Protein 7WX7 (pdb70)

Secondary structure (DSSP, 8-state):
-GGGEEEEEESS--HHHHHHHHHHHHHHHHHHSS-----HHHHSS-----EEEEEETTEEEEEEEEE--SSS-EEEEEEE-GGGTTSSHHHHHHHHHHHHHHHTT--EEEEEEETTTSHHHHHHHT-EEEEEEEEEEE---SPPP----SEEEEE--GGGHHHHHHHHHHS---HHHHHHHHHTSTTEEEEEEEETTEEEEEEEEEE-SS-EEEEEEEE-GGGTTSSHHHHHHHHHHHHHHHTT-S-EEEEEEES-GGGGHHHHHTT-EEEEEEEEEEEES--

Radius of gyration: 20.98 Å; Cα contacts (8 Å, |Δi|>4): 531; chains: 1; bounding box: 43×52×53 Å

Nearest PDB structures (foldseek):
  7wx7-assembly1_A  TM=1.004E+00  e=1.387E-66  Legionella pneumophila
  7wx5-assembly1_A  TM=9.725E-01  e=1.397E-59  Legionella pneumophila
  7wx6-assembly1_A  TM=9.805E-01  e=1.067E-54  Legionella pneumophila
  6wqc-assembly1_A  TM=9.171E-01  e=9.889E-43  Legionella hackeliae
  6wqb-assembly1_A  TM=9.180E-01  e=1.266E-42  Legionella hackeliae

B-factor: mean 40.23, std 15.15, range [16.66, 103.53]

InterPro domains:
  IPR000182 GNAT domain [PF00583] (17-106)
  IPR000182 GNAT domain [PF00583] (168-268)
  IPR000182 GNAT domain [PS51186] (3-148)
  IPR000182 GNAT domain [PS51186] (147-286)
  IPR016181 Acyl-CoA N-acyltransferase [SSF55729] (12-135)
  IPR016181 Acyl-CoA N-acyltransferase [SSF55729] (114-271)
  IPR050832 Bacterial Acetyltransferase [PTHR43877] (184-277)

Sequence (283 aa):
VPRGSMITQVNQLDELQLKDLKTLRAECKKNDGSIPNLYIHILKQHRSPTSFLYYQNGALIGFLSIYFFYDDAVEVAVLVSPQYRRQGIAKQLIKEALPLIKSQNYFNLIFSCPSRLNDNWLTSKGFTYLHSEYFMERDDLNPILDYIRPLSFRMATLEDIPILCGLDEVCFPDSVHRFQQILNEREYEIVIAMLNNHPIGKSHIRWQTKRATLSDIAILPKEQGKGFGSALIAHCINMILSEGKSRVDLDVETHNKKALNLYIQLGFHIQNACDYWSINVNQ

Organism: Legionella pneumophila (NCBI:txid446)

Foldseek 3Di:
DPVQKDKDWAQAAPPVSLVLVVVQLVQCCVVQVFFWDDPNVNRHDGHPTFKMFIGGNNRTFKIKGWAPPDPQEIEMGIGGRPVDPPPCPRVVRVVVRLVVCVVVPHWKYKYWAFPPPCVVVCVVVPWAWDWKKFKKKFQDLDADPDLDDQKDKDKDALVCLVVVVVQCCQVPNVSNVVVVVQRPDVQKIKMFIGNPNRTFWIWMWGDDDQEIEIEPTTGHPVPPPPSRSLSRVSVVRVVGSVVPHRMYMYMYMGRDPVVCVSVVVRRMDTSHMIIMIMDTRVD

CATH classification: 3.40.630.30

Structure (mmCIF, N/CA/C/O backbone):
data_7WX7
#
_entry.id   7WX7
#
_cell.length_a   71.762
_cell.length_b   82.426
_cell.length_c   104.839
_cell.angle_alpha   90.000
_cell.angle_beta   90.000
_cell.angle_gamma   90.000
#
_symmetry.space_group_name_H-M   'C 2 2 21'
#
loop_
_entity.id
_entity.type
_entity.pdbx_description
1 polymer N-acetyltransferase
2 non-polymer 'COENZYME A'
3 non-polymer 'ACETYL COENZYME *A'
4 water water
#
loop_
_atom_site.group_PDB
_atom_site.id
_atom_site.type_symbol
_atom_site.label_atom_id
_atom_site.label_alt_id
_atom_site.label_comp_id
_atom_site.label_asym_id
_atom_site.label_entity_id
_atom_site.label_seq_id
_atom_site.pdbx_PDB_ins_code
_atom_site.Cartn_x
_atom_site.Cartn_y
_atom_site.Cartn_z
_atom_site.occupa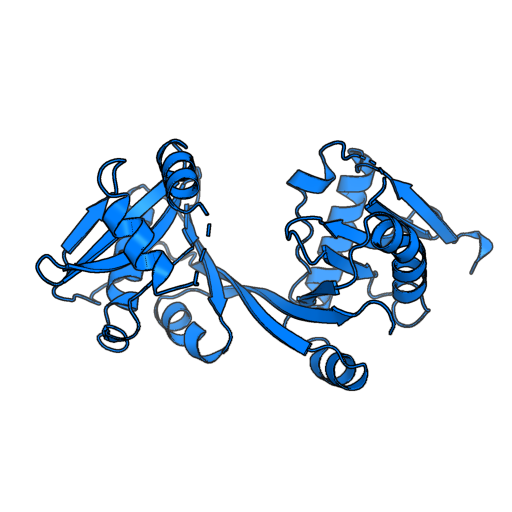ncy
_atom_site.B_iso_or_equiv
_atom_site.auth_seq_id
_atom_site.auth_comp_id
_atom_site.auth_asym_id
_atom_site.auth_atom_id
_atom_site.pdbx_PDB_model_num
ATOM 1 N N . VAL A 1 15 ? 104.173 160.657 33.205 1.00 42.61 -4 VAL A N 1
ATOM 2 C CA . VAL A 1 15 ? 104.117 160.136 34.576 1.00 43.52 -4 VAL A CA 1
ATOM 3 C C . VAL A 1 15 ? 102.684 160.142 35.096 1.00 39.13 -4 VAL A C 1
ATOM 4 O O . VAL A 1 15 ? 102.152 161.197 35.450 1.00 35.82 -4 VAL A O 1
ATOM 6 N N . PRO A 1 16 ? 102.073 158.954 35.178 1.00 36.84 -3 PRO A N 1
ATOM 7 C CA . PRO A 1 16 ? 100.611 158.893 35.365 1.00 32.20 -3 PRO A CA 1
ATOM 8 C C . PRO A 1 16 ? 100.106 159.412 36.702 1.00 28.51 -3 PRO A C 1
ATOM 9 O O . PRO A 1 16 ? 98.939 159.812 36.763 1.00 28.63 -3 PRO A O 1
ATOM 13 N N . ARG A 1 17 ? 100.901 159.362 37.783 1.00 27.36 -2 ARG A N 1
ATOM 14 C CA . ARG A 1 17 ? 100.429 159.896 39.064 1.00 28.09 -2 ARG A CA 1
ATOM 15 C C . ARG A 1 17 ? 99.804 161.277 38.893 1.00 27.94 -2 ARG A C 1
ATOM 16 O O . ARG A 1 17 ? 98.700 161.537 39.386 1.00 29.37 -2 ARG A O 1
ATOM 24 N N . GLY A 1 18 ? 100.502 162.174 38.206 1.00 30.90 -1 GLY A N 1
ATOM 25 C CA . GLY A 1 18 ? 100.020 163.539 38.028 1.00 34.36 -1 GLY A CA 1
ATOM 26 C C . GLY A 1 18 ? 98.981 163.789 36.946 1.00 36.25 -1 GLY A C 1
ATOM 27 O O . GLY A 1 18 ? 98.594 164.947 36.753 1.00 35.34 -1 GLY A O 1
ATOM 28 N N . SER A 1 19 ? 98.514 162.771 36.218 1.00 28.92 0 SER A N 1
ATOM 29 C CA . SER A 1 19 ? 97.521 162.992 35.166 1.00 30.64 0 SER A CA 1
ATOM 30 C C . SER A 1 19 ? 96.116 162.965 35.752 1.00 32.46 0 SER A C 1
ATOM 31 O O . SER A 1 19 ? 95.824 162.155 36.633 1.00 38.85 0 SER A O 1
ATOM 34 N N . MET A 1 20 ? 95.237 163.845 35.256 1.00 26.56 1 MET A N 1
ATOM 35 C CA . MET A 1 20 ? 93.839 163.785 35.669 1.00 27.78 1 MET A CA 1
ATOM 36 C C . MET A 1 20 ? 92.972 164.393 34.581 1.00 32.49 1 MET A C 1
ATOM 37 O O . MET A 1 20 ? 93.370 165.354 33.925 1.00 32.70 1 MET A O 1
ATOM 42 N N . ILE A 1 21 ? 91.798 163.808 34.379 1.00 26.21 2 ILE A N 1
ATOM 43 C CA . ILE A 1 21 ? 90.845 164.303 33.396 1.00 30.38 2 ILE A CA 1
ATOM 44 C C . ILE A 1 21 ? 89.635 164.818 34.166 1.00 35.14 2 ILE A C 1
ATOM 45 O O . ILE A 1 21 ? 89.062 164.093 34.989 1.00 37.74 2 ILE A O 1
ATOM 50 N N . THR A 1 22 ? 89.273 166.077 33.930 1.00 32.56 3 THR A N 1
ATOM 51 C CA . THR A 1 22 ? 88.086 166.688 34.526 1.00 32.89 3 THR A CA 1
ATOM 52 C C . THR A 1 22 ? 87.021 166.851 33.451 1.00 31.04 3 THR A C 1
ATOM 53 O O . THR A 1 22 ? 87.309 167.351 32.364 1.00 35.61 3 THR A O 1
ATOM 57 N N . GLN A 1 23 ? 85.797 166.424 33.759 1.00 35.79 4 GLN A N 1
ATOM 58 C CA . GLN A 1 23 ? 84.670 166.440 32.834 1.00 38.84 4 GLN A CA 1
ATOM 59 C C . GLN A 1 23 ? 83.648 167.440 33.361 1.00 40.72 4 GLN A C 1
ATOM 60 O O . GLN A 1 23 ? 83.234 167.338 34.521 1.00 41.70 4 GLN A O 1
ATOM 66 N N . VAL A 1 24 ? 83.263 168.427 32.539 1.00 38.42 5 VAL A N 1
ATOM 67 C CA . VAL A 1 24 ? 82.490 169.565 33.035 1.00 40.82 5 VAL A CA 1
ATOM 68 C C . VAL A 1 24 ? 81.398 169.995 32.060 1.00 46.65 5 VAL A C 1
ATOM 69 O O . VAL A 1 24 ? 81.449 169.728 30.857 1.00 42.77 5 VAL A O 1
ATOM 73 N N . ASN A 1 25 ? 80.413 170.709 32.619 1.00 44.95 6 ASN A N 1
ATOM 74 C CA . ASN A 1 25 ? 79.284 171.284 31.896 1.00 43.28 6 ASN A CA 1
ATOM 75 C C . ASN A 1 25 ? 79.532 172.716 31.444 1.00 42.70 6 ASN A C 1
ATOM 76 O O . ASN A 1 25 ? 78.783 173.232 30.606 1.00 44.26 6 ASN A O 1
ATOM 81 N N . GLN A 1 26 ? 80.530 173.379 32.016 1.00 44.69 7 GLN A N 1
ATOM 82 C CA . GLN A 1 26 ? 80.990 174.684 31.566 1.00 48.92 7 GLN A CA 1
ATOM 83 C C . GLN A 1 26 ? 82.333 174.923 32.232 1.00 38.61 7 GLN A C 1
ATOM 84 O O . GLN A 1 26 ? 82.705 174.217 33.170 1.00 43.90 7 GLN A O 1
ATOM 90 N N . LEU A 1 27 ? 83.060 175.909 31.730 1.00 38.77 8 LEU A N 1
ATOM 91 C CA . LEU A 1 27 ? 84.397 176.211 32.227 1.00 40.52 8 LEU A CA 1
ATOM 92 C C . LEU A 1 27 ? 84.345 177.438 33.129 1.00 48.38 8 LEU A C 1
ATOM 93 O O . LEU A 1 27 ? 83.875 178.501 32.705 1.00 48.63 8 LEU A O 1
ATOM 98 N N . ASP A 1 28 ? 84.820 177.294 34.367 1.00 48.50 9 ASP A N 1
ATOM 99 C CA . ASP A 1 28 ? 84.865 178.448 35.252 1.00 48.31 9 ASP A CA 1
ATOM 100 C C . ASP A 1 28 ? 85.957 179.406 34.778 1.00 47.79 9 ASP A C 1
ATOM 101 O O . ASP A 1 28 ? 86.653 179.161 33.789 1.00 43.68 9 ASP A O 1
ATOM 106 N N . GLU A 1 29 ? 86.101 180.526 35.490 1.00 45.47 10 GLU A N 1
ATOM 107 C CA . GLU A 1 29 ? 86.972 181.589 34.997 1.00 47.41 10 GLU A CA 1
ATOM 108 C C . GLU A 1 29 ? 88.435 181.160 34.957 1.00 39.10 10 GLU A C 1
ATOM 109 O O . GLU A 1 29 ? 89.174 181.579 34.056 1.00 38.08 10 GLU A O 1
ATOM 115 N N . LEU A 1 30 ? 88.862 180.322 35.902 1.00 37.25 11 LEU A N 1
ATOM 116 C CA . LEU A 1 30 ? 90.242 179.846 35.907 1.00 35.05 11 LEU A CA 1
ATOM 117 C C . LEU A 1 30 ? 90.481 178.857 34.771 1.00 34.07 11 LEU A C 1
ATOM 118 O O . LEU A 1 30 ? 91.503 178.930 34.079 1.00 29.69 11 LEU A O 1
ATOM 123 N N . GLN A 1 31 ? 89.544 177.923 34.576 1.00 33.75 12 GLN A N 1
ATOM 124 C CA . GLN A 1 31 ? 89.638 176.971 33.472 1.00 33.38 12 GLN A CA 1
ATOM 125 C C . GLN A 1 31 ? 89.693 177.688 32.130 1.00 33.88 12 GLN A C 1
ATOM 126 O O . GLN A 1 31 ? 90.412 177.265 31.216 1.00 28.97 12 GLN A O 1
ATOM 132 N N . LEU A 1 32 ? 88.947 178.787 31.993 1.00 34.59 13 LEU A N 1
ATOM 133 C CA . LEU A 1 32 ? 89.006 179.556 30.757 1.00 33.45 13 LEU A CA 1
ATOM 134 C C . LEU A 1 32 ? 90.373 180.183 30.564 1.00 33.57 13 LEU A C 1
ATOM 135 O O . LEU A 1 32 ? 90.918 180.151 29.456 1.00 35.53 13 LEU A O 1
ATOM 140 N N . LYS A 1 33 ? 90.941 180.759 31.630 1.00 36.48 14 LYS A N 1
ATOM 141 C CA . LYS A 1 33 ? 92.301 181.283 31.560 1.00 41.76 14 LYS A CA 1
ATOM 142 C C . LYS A 1 33 ? 93.285 180.188 31.158 1.00 32.64 14 LYS A C 1
ATOM 143 O O . LYS A 1 33 ? 94.175 180.412 30.329 1.00 31.72 14 LYS A O 1
ATOM 149 N N . ASP A 1 34 ? 93.165 179.009 31.787 1.00 31.77 15 ASP A N 1
ATOM 150 C CA . ASP A 1 34 ? 94.000 177.859 31.436 1.00 32.21 15 ASP A CA 1
ATOM 151 C C . ASP A 1 34 ? 93.825 177.473 29.969 1.00 27.94 15 ASP A C 1
ATOM 152 O O . ASP A 1 34 ? 94.801 177.189 29.264 1.00 27.26 15 ASP A O 1
ATOM 157 N N . LEU A 1 35 ? 92.587 177.460 29.489 1.00 26.72 16 LEU A N 1
ATOM 158 C CA . LEU A 1 35 ? 92.358 177.054 28.110 1.00 28.63 16 LEU A CA 1
ATOM 159 C C . LEU A 1 35 ? 92.928 178.076 27.143 1.00 27.57 16 LEU A C 1
ATOM 160 O O . LEU A 1 35 ? 93.510 177.715 26.116 1.00 27.22 16 LEU A O 1
ATOM 165 N N . LYS A 1 36 ? 92.801 179.363 27.469 1.00 30.19 17 LYS A N 1
ATOM 166 C CA . LYS A 1 36 ? 93.385 180.380 26.608 1.00 32.65 17 LYS A CA 1
ATOM 167 C C . LYS A 1 36 ? 94.905 180.294 26.586 1.00 30.16 17 LYS A C 1
ATOM 168 O O . LYS A 1 36 ? 95.517 180.538 25.540 1.00 31.70 17 LYS A O 1
ATOM 174 N N . THR A 1 37 ? 95.537 179.936 27.711 1.00 31.52 18 THR A N 1
ATOM 175 C CA . THR A 1 37 ? 96.982 179.715 27.687 1.00 31.61 18 THR A CA 1
ATOM 176 C C . THR A 1 37 ? 97.341 178.548 26.772 1.00 27.87 18 THR A C 1
ATOM 177 O O . THR A 1 37 ? 98.291 178.635 25.983 1.00 29.08 18 THR A O 1
ATOM 181 N N . LEU A 1 38 ? 96.591 177.443 26.871 1.00 25.67 19 LEU A N 1
ATOM 182 C CA . LEU A 1 38 ? 96.831 176.284 26.018 1.00 25.62 19 LEU A CA 1
ATOM 183 C C . LEU A 1 38 ? 96.590 176.631 24.554 1.00 27.58 19 LEU A C 1
ATOM 184 O O . LEU A 1 38 ? 97.376 176.254 23.673 1.00 24.23 19 LEU A O 1
ATOM 189 N N . ARG A 1 39 ? 95.489 177.331 24.283 1.00 27.22 20 ARG A N 1
ATOM 190 C CA . ARG A 1 39 ? 95.198 177.826 22.940 1.00 33.47 20 ARG A CA 1
ATOM 191 C C . ARG A 1 39 ? 96.382 178.592 22.367 1.00 30.68 20 ARG A C 1
ATOM 192 O O . ARG A 1 39 ? 96.804 178.348 21.231 1.00 29.25 20 ARG A O 1
ATOM 200 N N . ALA A 1 40 ? 96.957 179.500 23.167 1.00 32.40 21 ALA A N 1
ATOM 201 C CA . ALA A 1 40 ? 98.066 180.324 22.699 1.00 31.30 21 ALA A CA 1
ATOM 202 C C . ALA A 1 40 ? 99.289 179.486 22.347 1.00 35.92 21 ALA A C 1
ATOM 203 O O . ALA A 1 40 ? 99.974 179.765 21.355 1.00 34.43 21 ALA A O 1
ATOM 205 N N . GLU A 1 41 ? 99.598 178.460 23.150 1.00 36.52 22 GLU A N 1
ATOM 206 C CA . GLU A 1 41 ? 100.801 177.689 22.858 1.00 38.72 22 GLU A CA 1
ATOM 207 C C . GLU A 1 41 ? 100.604 176.783 21.652 1.00 34.43 22 GLU A C 1
ATOM 208 O O . GLU A 1 41 ? 101.573 176.485 20.952 1.00 35.39 22 GLU A O 1
ATOM 214 N N . CYS A 1 42 ? 99.371 176.336 21.395 1.00 30.43 23 CYS A N 1
ATOM 215 C CA . CYS A 1 42 ? 99.102 175.578 20.175 1.00 29.90 23 CYS A CA 1
ATOM 216 C C . CYS A 1 42 ? 99.180 176.493 18.956 1.00 29.55 23 CYS A C 1
ATOM 217 O O . CYS A 1 42 ? 99.824 176.161 17.955 1.00 35.35 23 CYS A O 1
ATOM 220 N N . LYS A 1 43 ? 98.564 177.675 19.053 1.00 31.68 24 LYS A N 1
ATOM 221 C CA . LYS A 1 43 ? 98.601 178.651 17.965 1.00 35.91 24 LYS A CA 1
ATOM 222 C C . LYS A 1 43 ? 100.034 178.965 17.540 1.00 41.61 24 LYS A C 1
ATOM 223 O O . LYS A 1 43 ? 100.330 179.060 16.344 1.00 40.62 24 LYS A O 1
ATOM 229 N N . LYS A 1 44 ? 100.950 179.101 18.503 1.00 44.62 25 LYS A N 1
ATOM 230 C CA . LYS A 1 44 ? 102.335 179.395 18.146 1.00 42.59 25 LYS A CA 1
ATOM 231 C C . LYS A 1 44 ? 102.988 178.207 17.452 1.00 46.87 25 LYS A C 1
ATOM 232 O O . LYS A 1 44 ? 103.802 178.378 16.539 1.00 55.34 25 LYS A O 1
ATOM 238 N N . ASN A 1 45 ? 102.652 176.993 17.874 1.00 42.23 26 ASN A N 1
ATOM 239 C CA . ASN A 1 45 ? 103.251 175.815 17.259 1.00 37.04 26 ASN A CA 1
ATOM 240 C C . ASN A 1 45 ? 102.617 175.508 15.910 1.00 40.74 26 ASN A C 1
ATOM 241 O O . ASN A 1 45 ? 103.314 175.118 14.968 1.00 46.83 26 ASN A O 1
ATOM 246 N N . ASP A 1 46 ? 101.304 175.702 15.788 1.00 35.67 27 ASP A N 1
ATOM 247 C CA . ASP A 1 46 ? 100.550 175.120 14.690 1.00 39.19 27 ASP A CA 1
ATOM 248 C C . ASP A 1 46 ? 100.144 176.106 13.608 1.00 38.24 27 ASP A C 1
ATOM 249 O O . ASP A 1 46 ? 99.753 175.665 12.523 1.00 42.81 27 ASP A O 1
ATOM 254 N N . GLY A 1 47 ? 100.204 177.407 13.874 1.00 36.00 28 GLY A N 1
ATOM 255 C CA . GLY A 1 47 ? 99.729 178.432 12.948 1.00 39.27 28 GLY A CA 1
ATOM 256 C C . GLY A 1 47 ? 98.267 178.772 13.126 1.00 38.05 28 GLY A C 1
ATOM 257 O O . GLY A 1 47 ? 97.879 179.941 13.081 1.00 43.97 28 GLY A O 1
ATOM 258 N N . SER A 1 48 ? 97.442 177.753 13.346 1.00 28.63 29 SER A N 1
ATOM 259 C CA . SER A 1 48 ? 96.014 177.920 13.507 1.00 27.53 29 SER A CA 1
ATOM 260 C C . SER A 1 48 ? 95.553 177.010 14.635 1.00 27.05 29 SER A C 1
ATOM 261 O O . SER A 1 48 ? 96.285 176.118 15.069 1.00 28.96 29 SER A O 1
ATOM 264 N N . ILE A 1 49 ? 94.314 177.216 15.075 1.00 29.44 30 ILE A N 1
ATOM 265 C CA . ILE A 1 49 ? 93.743 176.427 16.166 1.00 29.08 30 ILE A CA 1
ATOM 266 C C . ILE A 1 49 ? 92.332 175.989 15.791 1.00 33.05 30 ILE A C 1
ATOM 267 O O . ILE A 1 49 ? 91.645 176.648 14.994 1.00 28.98 30 ILE A O 1
ATOM 272 N N . PRO A 1 50 ? 91.849 174.899 16.388 1.00 26.61 31 PRO A N 1
ATOM 273 C CA . PRO A 1 50 ? 90.437 174.539 16.220 1.00 23.56 31 PRO A CA 1
ATOM 274 C C . PRO A 1 50 ? 89.517 175.629 16.760 1.00 27.75 31 PRO A C 1
ATOM 275 O O . PRO A 1 50 ? 89.916 176.499 17.542 1.00 29.73 31 PRO A O 1
ATOM 279 N N . ASN A 1 51 ? 88.256 175.566 16.340 1.00 29.68 32 ASN A N 1
ATOM 280 C CA . ASN A 1 51 ? 87.239 176.480 16.850 1.00 32.50 32 ASN A CA 1
ATOM 281 C C . ASN A 1 51 ? 86.807 176.036 18.239 1.00 27.35 32 ASN A C 1
ATOM 282 O O . ASN A 1 51 ? 86.256 174.944 18.390 1.00 28.74 32 ASN A O 1
ATOM 287 N N . LEU A 1 52 ? 87.014 176.887 19.245 1.00 29.84 33 LEU A N 1
ATOM 288 C CA . LEU A 1 52 ? 86.653 176.528 20.612 1.00 28.84 33 LEU A CA 1
ATOM 289 C C . LEU A 1 52 ? 85.331 177.118 21.079 1.00 32.79 33 LEU A C 1
ATOM 290 O O . LEU A 1 52 ? 84.782 176.633 22.074 1.00 30.28 33 LEU A O 1
ATOM 295 N N . TYR A 1 53 ? 84.819 178.139 20.397 1.00 37.56 34 TYR A N 1
ATOM 296 C CA . TYR A 1 53 ? 83.585 178.816 20.792 1.00 38.09 34 TYR A CA 1
ATOM 297 C C . TYR A 1 53 ? 83.617 179.154 22.286 1.00 34.74 34 TYR A C 1
ATOM 298 O O . TYR A 1 53 ? 82.857 178.621 23.095 1.00 37.17 34 TYR A O 1
ATOM 307 N N . ILE A 1 54 ? 84.548 180.039 22.645 1.00 38.56 35 ILE A N 1
ATOM 308 C CA . ILE A 1 54 ? 84.743 180.380 24.054 1.00 43.81 35 ILE A CA 1
ATOM 309 C C . ILE A 1 54 ? 83.436 180.859 24.675 1.00 47.19 35 ILE A C 1
ATOM 310 O O . ILE A 1 54 ? 83.116 180.525 25.820 1.00 51.45 35 ILE A O 1
ATOM 315 N N . HIS A 1 55 ? 82.642 181.616 23.917 1.00 52.70 36 HIS A N 1
ATOM 316 C CA . HIS A 1 55 ? 81.370 182.103 24.438 1.00 56.52 36 HIS A CA 1
ATOM 317 C C . HIS A 1 55 ? 80.381 180.974 24.729 1.00 52.71 36 HIS A C 1
ATOM 318 O O . HIS A 1 55 ? 79.474 181.160 25.548 1.00 57.29 36 HIS A O 1
ATOM 325 N N . ILE A 1 56 ? 80.529 179.814 24.092 1.00 45.66 37 ILE A N 1
ATOM 326 C CA . ILE A 1 56 ? 79.695 178.662 24.435 1.00 41.15 37 ILE A CA 1
ATOM 327 C C . ILE A 1 56 ? 80.237 177.911 25.649 1.00 44.46 37 ILE A C 1
ATOM 328 O O . ILE A 1 56 ? 79.457 177.424 26.473 1.00 47.97 37 ILE A O 1
ATOM 333 N N . LEU A 1 57 ? 81.562 177.804 25.777 1.00 46.35 38 LEU A N 1
ATOM 334 C CA . LEU A 1 57 ? 82.147 177.136 26.936 1.00 45.89 38 LEU A CA 1
ATOM 335 C C . LEU A 1 57 ? 81.842 177.880 28.227 1.00 45.68 38 LEU A C 1
ATOM 336 O O . LEU A 1 57 ? 81.690 177.254 29.283 1.00 45.52 38 LEU A O 1
ATOM 341 N N . LYS A 1 58 ? 81.734 179.208 28.155 1.00 55.91 39 LYS A N 1
ATOM 342 C CA . LYS A 1 58 ? 81.543 180.021 29.353 1.00 61.39 39 LYS A CA 1
ATOM 343 C C . LYS A 1 58 ? 80.149 179.837 29.947 1.00 63.59 39 LYS A C 1
ATOM 344 O O . LYS A 1 58 ? 79.972 179.994 31.159 1.00 67.08 39 LYS A O 1
ATOM 350 N N . GLN A 1 59 ? 79.161 179.477 29.129 1.00 61.96 40 GLN A N 1
ATOM 351 C CA . GLN A 1 59 ? 77.797 179.270 29.606 1.00 63.81 40 GLN A CA 1
ATOM 352 C C . GLN A 1 59 ? 77.614 177.851 30.121 1.00 61.50 40 GLN A C 1
ATOM 353 O O . GLN A 1 59 ? 78.199 176.901 29.594 1.00 64.14 40 GLN A O 1
ATOM 359 N N . HIS A 1 60 ? 76.746 177.709 31.121 1.00 54.35 41 HIS A N 1
ATOM 360 C CA . HIS A 1 60 ? 76.346 176.386 31.586 1.00 51.74 41 HIS A CA 1
ATOM 361 C C . HIS A 1 60 ? 75.554 175.671 30.509 1.00 51.40 41 HIS A C 1
ATOM 362 O O . HIS A 1 60 ? 74.493 176.143 30.087 1.00 52.06 41 HIS A O 1
ATOM 369 N N . ARG A 1 61 ? 76.044 174.507 30.173 1.00 52.40 42 ARG A N 1
ATOM 370 C CA . ARG A 1 61 ? 75.352 173.607 29.291 1.00 54.58 42 ARG A CA 1
ATOM 371 C C . ARG A 1 61 ? 74.899 172.399 30.110 1.00 54.78 42 ARG A C 1
ATOM 372 O O . ARG A 1 61 ? 75.291 172.175 31.213 1.00 57.76 42 ARG A O 1
ATOM 380 N N . SER A 1 62 ? 74.051 171.602 29.519 1.00 60.63 43 SER A N 1
ATOM 381 C CA . SER A 1 62 ? 73.548 170.420 30.148 1.00 65.43 43 SER A CA 1
ATOM 382 C C . SER A 1 62 ? 73.980 169.175 29.363 1.00 71.68 43 SER A C 1
ATOM 383 O O . SER A 1 62 ? 74.810 168.347 29.782 1.00 79.75 43 SER A O 1
ATOM 386 N N . PRO A 1 64 ? 77.629 167.630 30.195 1.00 45.36 45 PRO A N 1
ATOM 387 C CA . PRO A 1 64 ? 79.046 167.599 30.522 1.00 47.65 45 PRO A CA 1
ATOM 388 C C . PRO A 1 64 ? 79.812 167.273 29.276 1.00 51.36 45 PRO A C 1
ATOM 389 O O . PRO A 1 64 ? 80.184 166.151 29.037 1.00 51.54 45 PRO A O 1
ATOM 393 N N . THR A 1 65 ? 80.074 168.303 28.512 1.00 49.58 46 THR A N 1
ATOM 394 C CA . THR A 1 65 ? 80.733 168.101 27.260 1.00 49.71 46 THR A CA 1
ATOM 395 C C . THR A 1 65 ? 82.059 168.800 27.049 1.00 40.80 46 THR A C 1
ATOM 396 O O . THR A 1 65 ? 82.376 169.156 25.960 1.00 43.05 46 THR A O 1
ATOM 400 N N . SER A 1 66 ? 82.821 168.995 28.104 1.00 38.69 47 SER A N 1
ATOM 401 C CA . SER A 1 66 ? 84.141 169.590 27.998 1.00 34.59 47 SER A CA 1
ATOM 402 C C . SER A 1 66 ? 85.011 168.718 28.854 1.00 32.28 47 SER A C 1
ATOM 403 O O . SER A 1 66 ? 84.687 168.446 29.966 1.00 34.54 47 SER A O 1
ATOM 406 N N . PHE A 1 67 ? 86.131 168.306 28.313 1.00 27.94 48 PHE A N 1
ATOM 407 C CA . PHE A 1 67 ? 87.004 167.324 28.941 1.00 26.99 48 PHE A CA 1
ATOM 408 C C . PHE A 1 67 ? 88.399 167.923 29.019 1.00 27.21 48 PHE A C 1
ATOM 409 O O . PHE A 1 67 ? 88.996 168.242 27.985 1.00 27.52 48 PHE A O 1
ATOM 417 N N . LEU A 1 68 ? 88.899 168.094 30.239 1.00 24.79 49 LEU A N 1
ATOM 418 C CA . LEU A 1 68 ? 90.131 168.827 30.491 1.00 22.81 49 LEU A CA 1
ATOM 419 C C . LEU A 1 68 ? 91.180 167.854 31.019 1.00 26.50 49 LEU A C 1
ATOM 420 O O . LEU A 1 68 ? 90.930 167.142 31.991 1.00 29.49 49 LEU A O 1
ATOM 425 N N . TYR A 1 69 ? 92.352 167.840 30.395 1.00 21.56 50 TYR A N 1
ATOM 426 C CA . TYR A 1 69 ? 93.438 166.944 30.780 1.00 24.36 50 TYR A CA 1
ATOM 427 C C . TYR A 1 69 ? 94.513 167.771 31.461 1.00 22.50 50 TYR A C 1
ATOM 428 O O . TYR A 1 69 ? 95.116 168.643 30.830 1.00 24.33 50 TYR A O 1
ATOM 437 N N . TYR A 1 70 ? 94.770 167.472 32.734 1.00 25.75 51 TYR A N 1
ATOM 438 C CA . TYR A 1 70 ? 95.756 168.179 33.534 1.00 29.45 51 TYR A CA 1
ATOM 439 C C . TYR A 1 70 ? 96.910 167.240 33.847 1.00 31.14 51 TYR A C 1
ATOM 440 O O . TYR A 1 70 ? 96.702 166.043 34.080 1.00 27.98 51 TYR A O 1
ATOM 449 N N . GLN A 1 71 ? 98.123 167.782 33.820 1.00 27.08 52 GLN A N 1
ATOM 450 C CA . GLN A 1 71 ? 99.302 167.097 34.338 1.00 30.75 52 GLN A CA 1
ATOM 451 C C . GLN A 1 71 ? 99.796 167.931 35.508 1.00 37.29 52 GLN A C 1
ATOM 452 O O . GLN A 1 71 ? 100.304 169.040 35.307 1.00 31.56 52 GLN A O 1
ATOM 458 N N . ASN A 1 72 ? 99.619 167.404 36.722 1.00 38.58 53 ASN A N 1
ATOM 459 C CA . ASN A 1 72 ? 99.965 168.106 37.955 1.00 43.46 53 ASN A CA 1
ATOM 460 C C . ASN A 1 72 ? 99.217 169.433 38.080 1.00 44.42 53 ASN A C 1
ATOM 461 O O . ASN A 1 72 ? 99.736 170.403 38.620 1.00 48.08 53 ASN A O 1
ATOM 466 N N . GLY A 1 73 ? 97.976 169.472 37.605 1.00 42.51 54 GLY A N 1
ATOM 467 C CA . GLY A 1 73 ? 97.194 170.693 37.685 1.00 40.95 54 GLY A CA 1
ATOM 468 C C . GLY A 1 73 ? 97.490 171.722 36.617 1.00 37.86 54 GLY A C 1
ATOM 469 O O . GLY A 1 73 ? 96.925 172.820 36.665 1.00 42.35 54 GLY A O 1
ATOM 470 N N . ALA A 1 74 ? 98.362 171.408 35.664 1.00 31.69 55 ALA A N 1
ATOM 471 C CA . ALA A 1 74 ? 98.568 172.231 34.479 1.00 29.62 55 ALA A CA 1
ATOM 472 C C . ALA A 1 74 ? 97.727 171.687 33.327 1.00 29.43 55 ALA A C 1
ATOM 473 O O . ALA A 1 74 ? 97.766 170.490 33.032 1.00 28.39 55 ALA A O 1
ATOM 475 N N . LEU A 1 75 ? 96.957 172.552 32.675 1.00 27.53 56 LEU A N 1
ATOM 476 C CA . LEU A 1 75 ? 96.111 172.067 31.589 1.00 24.63 56 LEU A CA 1
ATOM 477 C C . LEU A 1 75 ? 96.968 171.751 30.366 1.00 24.33 56 LEU A C 1
ATOM 478 O O . LEU A 1 75 ? 97.594 172.645 29.790 1.00 30.11 56 LEU A O 1
ATOM 483 N N . ILE A 1 76 ? 96.980 170.494 29.932 1.00 22.85 57 ILE A N 1
ATOM 484 C CA . ILE A 1 76 ? 97.751 170.128 28.752 1.00 22.63 57 ILE A CA 1
ATOM 485 C C . ILE A 1 76 ? 96.899 169.549 27.642 1.00 21.08 57 ILE A C 1
ATOM 486 O O . ILE A 1 76 ? 97.424 169.307 26.548 1.00 23.65 57 ILE A O 1
ATOM 491 N N . GLY A 1 77 ? 95.616 169.318 27.868 1.00 21.20 58 GLY A N 1
ATOM 492 C CA . GLY A 1 77 ? 94.776 168.792 26.812 1.00 21.44 58 GLY A CA 1
ATOM 493 C C . GLY A 1 77 ? 93.353 169.235 27.018 1.00 20.66 58 GLY A C 1
ATOM 494 O O . GLY A 1 77 ? 92.906 169.441 28.149 1.00 22.64 58 GLY A O 1
ATOM 495 N N . PHE A 1 78 ? 92.633 169.373 25.911 1.00 18.97 59 PHE A N 1
ATOM 496 C CA . PHE A 1 78 ? 91.262 169.851 26.004 1.00 20.65 59 PHE A CA 1
ATOM 497 C C . PHE A 1 78 ? 90.472 169.246 24.861 1.00 20.75 59 PHE A C 1
ATOM 498 O O . PHE A 1 78 ? 90.962 169.183 23.731 1.00 21.82 59 PHE A O 1
ATOM 506 N N . LEU A 1 79 ? 89.249 168.799 25.158 1.00 22.78 60 LEU A N 1
ATOM 507 C CA . LEU A 1 79 ? 88.329 168.375 24.114 1.00 24.37 60 LEU A CA 1
ATOM 508 C C . LEU A 1 79 ? 86.929 168.838 24.496 1.00 30.74 60 LEU A C 1
ATOM 509 O O . LEU A 1 79 ? 86.535 168.716 25.655 1.00 27.67 60 LEU A O 1
ATOM 514 N N . SER A 1 80 ? 86.174 169.349 23.524 1.00 30.80 61 SER A N 1
ATOM 515 C CA . SER A 1 80 ? 84.787 169.709 23.786 1.00 27.62 61 SER A CA 1
ATOM 516 C C . SER A 1 80 ? 83.922 169.318 22.601 1.00 33.75 61 SER A C 1
ATOM 517 O O . SER A 1 80 ? 84.393 169.271 21.463 1.00 27.70 61 SER A O 1
ATOM 520 N N . ILE A 1 81 ? 82.640 169.072 22.889 1.00 33.50 62 ILE A N 1
ATOM 521 C CA . ILE A 1 81 ? 81.652 168.602 21.919 1.00 35.60 62 ILE A CA 1
ATOM 522 C C . ILE A 1 81 ? 80.578 169.679 21.774 1.00 36.85 62 ILE A C 1
ATOM 523 O O . ILE A 1 81 ? 80.133 170.252 22.777 1.00 34.88 62 ILE A O 1
ATOM 528 N N . TYR A 1 82 ? 80.178 169.979 20.533 1.00 31.50 63 TYR A N 1
ATOM 529 C CA . TYR A 1 82 ? 79.239 171.071 20.268 1.00 38.32 63 TYR A CA 1
ATOM 530 C C . TYR A 1 82 ? 78.074 170.576 19.418 1.00 41.92 63 TYR A C 1
ATOM 531 O O . TYR A 1 82 ? 78.270 170.171 18.265 1.00 38.50 63 TYR A O 1
ATOM 540 N N . PHE A 1 83 ? 76.858 170.664 19.966 1.00 43.67 64 PHE A N 1
ATOM 541 C CA . PHE A 1 83 ? 75.661 170.126 19.310 1.00 48.70 64 PHE A CA 1
ATOM 542 C C . PHE A 1 83 ? 74.975 171.215 18.482 1.00 51.34 64 PHE A C 1
ATOM 543 O O . PHE A 1 83 ? 73.916 171.738 18.828 1.00 58.62 64 PHE A O 1
ATOM 551 N N . PHE A 1 84 ? 75.606 171.550 17.361 1.00 51.38 65 PHE A N 1
ATOM 552 C CA . PHE A 1 84 ? 75.056 172.521 16.422 1.00 57.96 65 PHE A CA 1
ATOM 553 C C . PHE A 1 84 ? 74.071 171.863 15.466 1.00 68.01 65 PHE A C 1
ATOM 554 O O . PHE A 1 84 ? 72.928 172.309 15.324 1.00 69.08 65 PHE A O 1
ATOM 562 N N . TYR A 1 85 ? 74.522 170.800 14.812 1.00 73.16 66 TYR A N 1
ATOM 563 C CA . TYR A 1 85 ? 73.761 170.127 13.775 1.00 77.63 66 TYR A CA 1
ATOM 564 C C . TYR A 1 85 ? 72.718 169.209 14.400 1.00 76.31 66 TYR A C 1
ATOM 565 O O . TYR A 1 85 ? 72.840 168.793 15.554 1.00 77.89 66 TYR A O 1
ATOM 574 N N . ASP A 1 86 ? 71.679 168.889 13.630 1.00 74.74 67 ASP A N 1
ATOM 575 C CA . ASP A 1 86 ? 70.743 167.881 14.113 1.00 71.75 67 ASP A CA 1
ATOM 576 C C . ASP A 1 86 ? 71.224 166.461 13.843 1.00 67.80 67 ASP A C 1
ATOM 577 O O . ASP A 1 86 ? 70.755 165.529 14.506 1.00 66.01 67 ASP A O 1
ATOM 582 N N . ASP A 1 87 ? 72.152 166.261 12.908 1.00 65.63 68 ASP A N 1
ATOM 583 C CA . ASP A 1 87 ? 72.670 164.917 12.675 1.00 71.19 68 ASP A CA 1
ATOM 584 C C . ASP A 1 87 ? 74.188 164.903 12.618 1.00 69.43 68 ASP A C 1
ATOM 585 O O . ASP A 1 87 ? 74.790 164.152 11.846 1.00 72.64 68 ASP A O 1
ATOM 590 N N . ALA A 1 88 ? 74.833 165.723 13.438 1.00 65.12 69 ALA A N 1
ATOM 591 C CA . ALA A 1 88 ? 76.261 165.572 13.678 1.00 62.42 69 ALA A CA 1
ATOM 592 C C . ALA A 1 88 ? 76.639 166.392 14.902 1.00 56.43 69 ALA A C 1
ATOM 593 O O . ALA A 1 88 ? 75.840 167.160 15.445 1.00 51.26 69 ALA A O 1
ATOM 595 N N . VAL A 1 89 ? 77.876 166.215 15.331 1.00 49.18 70 VAL A N 1
ATOM 596 C CA . VAL A 1 89 ? 78.403 166.948 16.464 1.00 41.41 70 VAL A CA 1
ATOM 597 C C . VAL A 1 89 ? 79.801 167.430 16.101 1.00 34.29 70 VAL A C 1
ATOM 598 O O . VAL A 1 89 ? 80.544 166.734 15.400 1.00 37.82 70 VAL A O 1
ATOM 602 N N . GLU A 1 90 ? 80.128 168.650 16.508 1.00 32.40 71 GLU A N 1
ATOM 603 C CA . GLU A 1 90 ? 81.426 169.240 16.216 1.00 30.76 71 GLU A CA 1
ATOM 604 C C . GLU A 1 90 ? 82.334 168.988 17.409 1.00 34.81 71 GLU A C 1
ATOM 605 O O . GLU A 1 90 ? 81.880 169.053 18.557 1.00 31.24 71 GLU A O 1
ATOM 611 N N . VAL A 1 91 ? 83.608 168.668 17.133 1.00 29.86 72 VAL A N 1
ATOM 612 C CA . VAL A 1 91 ? 84.575 168.295 18.164 1.00 29.41 72 VAL A CA 1
ATOM 613 C C . VAL A 1 91 ? 85.837 169.140 18.013 1.00 28.35 72 VAL A C 1
ATOM 614 O O . VAL A 1 91 ? 86.435 169.194 16.933 1.00 25.94 72 VAL A O 1
ATOM 618 N N . ALA A 1 92 ? 86.261 169.763 19.104 1.00 25.26 73 ALA A N 1
ATOM 619 C CA . ALA A 1 92 ? 87.507 170.514 19.150 1.00 26.39 73 ALA A CA 1
ATOM 620 C C . ALA A 1 92 ? 88.451 169.746 20.063 1.00 23.91 73 ALA A C 1
ATOM 621 O O . ALA A 1 92 ? 88.062 169.389 21.173 1.00 24.68 73 ALA A O 1
ATOM 623 N N . VAL A 1 93 ? 89.664 169.447 19.592 1.00 21.81 74 VAL A N 1
ATOM 624 C CA . VAL A 1 93 ? 90.661 168.786 20.439 1.00 20.93 74 VAL A CA 1
ATOM 625 C C . VAL A 1 93 ? 91.992 169.503 20.279 1.00 21.06 74 VAL A C 1
ATOM 626 O O . VAL A 1 93 ? 92.428 169.750 19.145 1.00 24.68 74 VAL A O 1
ATOM 630 N N . LEU A 1 94 ? 92.639 169.818 21.404 1.00 21.85 75 LEU A N 1
ATOM 631 C CA . LEU A 1 94 ? 93.940 170.490 21.428 1.00 23.79 75 LEU A CA 1
ATOM 632 C C . LEU A 1 94 ? 94.820 169.848 22.483 1.00 24.00 75 LEU A C 1
ATOM 633 O O . LEU A 1 94 ? 94.371 169.648 23.609 1.00 20.80 75 LEU A O 1
ATOM 638 N N . VAL A 1 95 ? 96.088 169.604 22.153 1.00 23.20 76 VAL A N 1
ATOM 639 C CA . VAL A 1 95 ? 97.027 169.016 23.100 1.00 26.54 76 VAL A CA 1
ATOM 640 C C . VAL A 1 95 ? 98.309 169.842 23.074 1.00 25.59 76 VAL A C 1
ATOM 641 O O . VAL A 1 95 ? 98.842 170.137 21.996 1.00 25.63 76 VAL A O 1
ATOM 645 N N . SER A 1 96 ? 98.784 170.231 24.256 1.00 27.05 77 SER A N 1
ATOM 646 C CA . SER A 1 96 ? 100.020 170.993 24.379 1.00 30.37 77 SER A CA 1
ATOM 647 C C . SER A 1 96 ? 101.134 170.341 23.557 1.00 29.99 77 SER A C 1
ATOM 648 O O . SER A 1 96 ? 101.350 169.126 23.668 1.00 34.18 77 SER A O 1
ATOM 651 N N . PRO A 1 97 ? 101.827 171.095 22.709 1.00 37.35 78 PRO A N 1
ATOM 652 C CA . PRO A 1 97 ? 102.839 170.476 21.839 1.00 40.75 78 PRO A CA 1
ATOM 653 C C . PRO A 1 97 ? 103.841 169.600 22.581 1.00 44.99 78 PRO A C 1
ATOM 654 O O . PRO A 1 97 ? 104.299 168.604 22.007 1.00 46.04 78 PRO A O 1
ATOM 658 N N . GLN A 1 98 ? 104.146 169.891 23.854 1.00 50.33 79 GLN A N 1
ATOM 659 C CA . GLN A 1 98 ? 105.093 169.058 24.598 1.00 54.91 79 GLN A CA 1
ATOM 660 C C . GLN A 1 98 ? 104.607 167.626 24.770 1.00 51.54 79 GLN A C 1
ATOM 661 O O . GLN A 1 98 ? 105.424 166.717 24.957 1.00 47.23 79 GLN A O 1
ATOM 667 N N . TYR A 1 99 ? 103.294 167.408 24.798 1.00 42.06 80 TYR A N 1
ATOM 668 C CA . TYR A 1 99 ? 102.757 166.120 25.212 1.00 34.37 80 TYR A CA 1
ATOM 669 C C . TYR A 1 99 ? 102.039 165.387 24.088 1.00 33.23 80 TYR A C 1
ATOM 670 O O . TYR A 1 99 ? 101.203 164.517 24.360 1.00 43.10 80 TYR A O 1
ATOM 679 N N . ARG A 1 100 ? 102.344 165.708 22.836 1.00 33.66 81 ARG A N 1
ATOM 680 C CA . ARG A 1 100 ? 101.647 165.036 21.753 1.00 38.80 81 ARG A CA 1
ATOM 681 C C . ARG A 1 100 ? 102.229 163.644 21.509 1.00 41.04 81 ARG A C 1
ATOM 682 O O . ARG A 1 100 ? 103.340 163.324 21.934 1.00 39.62 81 ARG A O 1
ATOM 690 N N . ARG A 1 101 ? 101.432 162.804 20.839 1.00 40.46 82 ARG A N 1
ATOM 691 C CA . ARG A 1 101 ? 101.751 161.409 20.528 1.00 43.79 82 ARG A CA 1
ATOM 692 C C . ARG A 1 101 ? 101.865 160.522 21.763 1.00 43.62 82 ARG A C 1
ATOM 693 O O . ARG A 1 101 ? 102.518 159.475 21.707 1.00 43.04 82 ARG A O 1
ATOM 701 N N . GLN A 1 102 ? 101.254 160.888 22.890 1.00 34.64 83 GLN A N 1
ATOM 702 C CA . GLN A 1 102 ? 101.264 160.014 24.054 1.00 40.18 83 GLN A CA 1
ATOM 703 C C . GLN A 1 102 ? 99.882 159.478 24.390 1.00 39.04 83 GLN A C 1
ATOM 704 O O . GLN A 1 102 ? 99.686 158.924 25.475 1.00 41.24 83 GLN A O 1
ATOM 710 N N . GLY A 1 103 ? 98.926 159.620 23.483 1.00 32.95 84 GLY A N 1
ATOM 711 C CA . GLY A 1 103 ? 97.613 159.064 23.715 1.00 39.64 84 GLY A CA 1
ATOM 712 C C . GLY A 1 103 ? 96.639 160.003 24.378 1.00 34.15 84 GLY A C 1
ATOM 713 O O . GLY A 1 103 ? 95.530 159.573 24.725 1.00 32.12 84 GLY A O 1
ATOM 714 N N . ILE A 1 104 ? 97.000 161.277 24.543 1.00 34.05 85 ILE A N 1
ATOM 715 C CA . ILE A 1 104 ? 96.126 162.198 25.262 1.00 30.66 85 ILE A CA 1
ATOM 716 C C . ILE A 1 104 ? 94.855 162.455 24.468 1.00 28.03 85 ILE A C 1
ATOM 717 O O . ILE A 1 104 ? 93.746 162.370 25.007 1.00 34.28 85 ILE A O 1
ATOM 722 N N . ALA A 1 105 ? 94.988 162.767 23.175 1.00 26.97 86 ALA A N 1
ATOM 723 C CA . ALA A 1 105 ? 93.792 163.011 22.368 1.00 32.31 86 ALA A CA 1
ATOM 724 C C . ALA A 1 105 ? 92.891 161.781 22.338 1.00 32.16 86 ALA A C 1
ATOM 725 O O . ALA A 1 105 ? 91.658 161.893 22.402 1.00 35.31 86 ALA A O 1
ATOM 727 N N . LYS A 1 106 ? 93.490 160.598 22.240 1.00 38.00 87 LYS A N 1
ATOM 728 C CA . LYS A 1 106 ? 92.696 159.375 22.214 1.00 41.90 87 LYS A CA 1
ATOM 729 C C . LYS A 1 106 ? 91.988 159.144 23.546 1.00 38.93 87 LYS A C 1
ATOM 730 O O . LYS A 1 106 ? 90.833 158.695 23.573 1.00 38.08 87 LYS A O 1
ATOM 736 N N . GLN A 1 107 ? 92.656 159.450 24.663 1.00 35.82 88 GLN A N 1
ATOM 737 C CA . GLN A 1 107 ? 91.991 159.343 25.958 1.00 33.00 88 GLN A CA 1
ATOM 738 C C . GLN A 1 107 ? 90.788 160.274 26.024 1.00 36.86 88 GLN A C 1
ATOM 739 O O . GLN A 1 107 ? 89.726 159.893 26.530 1.00 36.39 88 GLN A O 1
ATOM 745 N N . LEU A 1 108 ? 90.927 161.492 25.488 1.00 28.63 89 LEU A N 1
ATOM 746 C CA . LEU A 1 108 ? 89.848 162.470 25.600 1.00 30.76 89 LEU A CA 1
ATOM 747 C C . LEU A 1 108 ? 88.661 162.087 24.725 1.00 30.42 89 LEU A C 1
ATOM 748 O O . LEU A 1 108 ? 87.500 162.249 25.130 1.00 31.97 89 LEU A O 1
ATOM 753 N N . ILE A 1 109 ? 88.931 161.582 23.519 1.00 33.02 90 ILE A N 1
ATOM 754 C CA . ILE A 1 109 ? 87.850 161.165 22.629 1.00 34.71 90 ILE A CA 1
ATOM 755 C C . ILE A 1 109 ? 87.057 160.027 23.265 1.00 38.44 90 ILE A C 1
ATOM 756 O O . ILE A 1 109 ? 85.820 160.026 23.258 1.00 42.96 90 ILE A O 1
ATOM 761 N N . LYS A 1 110 ? 87.764 159.059 23.853 1.00 36.00 91 LYS A N 1
ATOM 762 C CA . LYS A 1 110 ? 87.114 157.946 24.547 1.00 42.78 91 LYS A CA 1
ATOM 763 C C . LYS A 1 110 ? 86.216 158.415 25.690 1.00 42.30 91 LYS A C 1
ATOM 764 O O . LYS A 1 110 ? 85.183 157.796 25.973 1.00 44.64 91 LYS A O 1
ATOM 770 N N . GLU A 1 111 ? 86.603 159.482 26.384 1.00 36.23 92 GLU A N 1
ATOM 771 C CA . GLU A 1 111 ? 85.739 159.997 27.443 1.00 40.86 92 GLU A CA 1
ATOM 772 C C . GLU A 1 111 ? 84.473 160.616 26.865 1.00 42.55 92 GLU A C 1
ATOM 773 O O . GLU A 1 111 ? 83.411 160.561 27.498 1.00 42.99 92 GLU A O 1
ATOM 779 N N . ALA A 1 112 ? 84.569 161.196 25.662 1.00 35.79 93 ALA A N 1
ATOM 780 C CA . ALA A 1 112 ? 83.451 161.922 25.072 1.00 39.72 93 ALA A CA 1
ATOM 781 C C . ALA A 1 112 ? 82.460 160.998 24.384 1.00 40.32 93 ALA A C 1
ATOM 782 O O . ALA A 1 112 ? 81.273 161.333 24.293 1.00 43.42 93 ALA A O 1
ATOM 784 N N . LEU A 1 113 ? 82.919 159.842 23.904 1.00 34.51 94 LEU A N 1
ATOM 785 C CA . LEU A 1 113 ? 82.052 158.972 23.110 1.00 44.47 94 LEU A CA 1
ATOM 786 C C . LEU A 1 113 ? 80.750 158.620 23.821 1.00 49.80 94 LEU A C 1
ATOM 787 O O . LEU A 1 113 ? 79.677 158.835 23.228 1.00 47.15 94 LEU A O 1
ATOM 792 N N . PRO A 1 114 ? 80.753 158.112 25.068 1.00 51.35 95 PRO A N 1
ATOM 793 C CA . PRO A 1 114 ? 79.476 157.726 25.699 1.00 57.12 95 PRO A CA 1
ATOM 794 C C . PRO A 1 114 ? 78.424 158.810 25.625 1.00 61.33 95 PRO A C 1
ATOM 795 O O . PRO A 1 114 ? 77.241 158.535 25.385 1.00 65.49 95 PRO A O 1
ATOM 799 N N . LEU A 1 115 ? 78.849 160.056 25.804 1.00 55.94 96 LEU A N 1
ATOM 800 C CA . LEU A 1 115 ? 77.916 161.168 25.796 1.00 53.99 96 LEU A CA 1
ATOM 801 C C . LEU A 1 115 ? 77.339 161.375 24.404 1.00 55.54 96 LEU A C 1
ATOM 802 O O . LEU A 1 115 ? 76.144 161.652 24.254 1.00 57.20 96 LEU A O 1
ATOM 807 N N . ILE A 1 116 ? 78.165 161.198 23.375 1.00 48.37 97 ILE A N 1
ATOM 808 C CA . ILE A 1 116 ? 77.687 161.319 22.003 1.00 44.73 97 ILE A CA 1
ATOM 809 C C . ILE A 1 116 ? 76.740 160.172 21.660 1.00 48.54 97 ILE A C 1
ATOM 810 O O . ILE A 1 116 ? 75.687 160.382 21.047 1.00 51.18 97 ILE A O 1
ATOM 815 N N . LYS A 1 117 ? 77.093 158.945 22.059 1.00 53.81 98 LYS A N 1
ATOM 816 C CA . LYS A 1 117 ? 76.212 157.804 21.820 1.00 61.63 98 LYS A CA 1
ATOM 817 C C . LYS A 1 117 ? 74.874 157.985 22.524 1.00 62.89 98 LYS A C 1
ATOM 818 O O . LYS A 1 117 ? 73.816 157.696 21.954 1.00 67.11 98 LYS A O 1
ATOM 824 N N . SER A 1 118 ? 74.902 158.461 23.771 1.00 59.98 99 SER A N 1
ATOM 825 C CA . SER A 1 118 ? 73.667 158.638 24.530 1.00 63.20 99 SER A CA 1
ATOM 826 C C . SER A 1 118 ? 72.725 159.620 23.844 1.00 68.35 99 SER A C 1
ATOM 827 O O . SER A 1 118 ? 71.505 159.418 23.840 1.00 70.79 99 SER A O 1
ATOM 830 N N . GLN A 1 119 ? 73.270 160.699 23.275 1.00 68.40 100 GLN A N 1
ATOM 831 C CA . GLN A 1 119 ? 72.479 161.640 22.492 1.00 70.50 100 GLN A CA 1
ATOM 832 C C . GLN A 1 119 ? 72.095 161.072 21.141 1.00 68.00 100 GLN A C 1
ATOM 833 O O . GLN A 1 119 ? 71.386 161.731 20.368 1.00 60.14 100 GLN A O 1
ATOM 839 N N . ASN A 1 120 ? 72.582 159.871 20.852 1.00 69.84 101 ASN A N 1
ATOM 840 C CA . ASN A 1 120 ? 72.342 159.119 19.631 1.00 72.25 101 ASN A CA 1
ATOM 841 C C . ASN A 1 120 ? 72.907 159.798 18.392 1.00 64.87 101 ASN A C 1
ATOM 842 O O . ASN A 1 120 ? 72.552 159.413 17.270 1.00 65.07 101 ASN A O 1
ATOM 847 N N . TYR A 1 121 ? 73.792 160.781 18.556 1.00 59.24 102 TYR A N 1
ATOM 848 C CA . TYR A 1 121 ? 74.590 161.257 17.433 1.00 58.96 102 TYR A CA 1
ATOM 849 C C . TYR A 1 121 ? 75.636 160.220 17.061 1.00 57.97 102 TYR A C 1
ATOM 850 O O . TYR A 1 121 ? 76.191 159.530 17.923 1.00 55.67 102 TYR A O 1
ATOM 859 N N . PHE A 1 122 ? 75.905 160.124 15.763 1.00 56.48 103 PHE A N 1
ATOM 860 C CA . PHE A 1 122 ? 76.821 159.136 15.223 1.00 59.89 103 PHE A CA 1
ATOM 861 C C . PHE A 1 122 ? 77.854 159.716 14.270 1.00 54.29 103 PHE A C 1
ATOM 862 O O . PHE A 1 122 ? 78.720 158.973 13.800 1.00 51.30 103 PHE A O 1
ATOM 870 N N . ASN A 1 123 ? 77.776 161.003 13.956 1.00 51.75 104 ASN A N 1
ATOM 871 C CA . ASN A 1 123 ? 78.702 161.660 13.045 1.00 52.82 104 ASN A CA 1
ATOM 872 C C . ASN A 1 123 ? 79.468 162.745 13.795 1.00 47.21 104 ASN A C 1
ATOM 873 O O . ASN A 1 123 ? 78.857 163.616 14.425 1.00 47.65 104 ASN A O 1
ATOM 878 N N . LEU A 1 124 ? 80.800 162.697 13.709 1.00 42.53 105 LEU A N 1
ATOM 879 C CA . LEU A 1 124 ? 81.697 163.624 14.401 1.00 33.08 105 LEU A CA 1
ATOM 880 C C . LEU A 1 124 ? 82.446 164.491 13.396 1.00 33.06 105 LEU A C 1
ATOM 881 O O . LEU A 1 124 ? 83.098 163.969 12.490 1.00 37.06 105 LEU A O 1
ATOM 886 N N . ILE A 1 125 ? 82.389 165.807 13.580 1.00 28.58 106 ILE A N 1
ATOM 887 C CA . ILE A 1 125 ? 83.061 166.752 12.692 1.00 26.52 106 ILE A CA 1
ATOM 888 C C . ILE A 1 125 ? 84.117 167.494 13.498 1.00 32.24 106 ILE A C 1
ATOM 889 O O . ILE A 1 125 ? 83.786 168.195 14.466 1.00 28.62 106 ILE A O 1
ATOM 894 N N . PHE A 1 126 ? 85.380 167.345 13.090 1.00 27.65 107 PHE A N 1
ATOM 895 C CA . PHE A 1 126 ? 86.534 167.927 13.771 1.00 28.86 107 PHE A CA 1
ATOM 896 C C . PHE A 1 126 ? 87.030 169.140 12.998 1.00 27.53 107 PHE A C 1
ATOM 897 O O . PHE A 1 126 ? 87.134 169.084 11.769 1.00 29.69 107 PHE A O 1
ATOM 905 N N . SER A 1 127 ? 87.350 170.226 13.713 1.00 26.35 108 SER A N 1
ATOM 906 C CA . SER A 1 127 ? 87.995 171.382 13.098 1.00 27.47 108 SER A CA 1
ATOM 907 C C . SER A 1 127 ? 89.499 171.260 13.300 1.00 28.11 108 SER A C 1
ATOM 908 O O . SER A 1 127 ? 89.958 171.104 14.430 1.00 27.75 108 SER A O 1
ATOM 911 N N . CYS A 1 128 ? 90.259 171.343 12.210 1.00 26.94 109 CYS A N 1
ATOM 912 C CA . CYS A 1 128 ? 91.665 170.970 12.220 1.00 26.79 109 CYS A CA 1
ATOM 913 C C . CYS A 1 128 ? 92.474 172.117 11.633 1.00 28.01 109 CYS A C 1
ATOM 914 O O . CYS A 1 128 ? 92.134 172.616 10.544 1.00 29.81 109 CYS A O 1
ATOM 917 N N . PRO A 1 129 ? 93.545 172.544 12.295 1.00 25.97 110 PRO A N 1
ATOM 918 C CA . PRO A 1 129 ? 94.406 173.589 11.721 1.00 26.37 110 PRO A CA 1
ATOM 919 C C . PRO A 1 129 ? 94.862 173.229 10.314 1.00 28.08 110 PRO A C 1
ATOM 920 O O . PRO A 1 129 ? 95.331 172.116 10.059 1.00 32.20 110 PRO A O 1
ATOM 924 N N . SER A 1 130 ? 94.684 174.167 9.400 1.00 30.35 111 SER A N 1
ATOM 925 C CA . SER A 1 130 ? 95.007 173.997 8.010 1.00 27.56 111 SER A CA 1
ATOM 926 C C . SER A 1 130 ? 96.368 173.407 7.771 1.00 34.77 111 SER A C 1
ATOM 927 O O . SER A 1 130 ? 97.308 173.867 8.333 1.00 37.32 111 SER A O 1
ATOM 930 N N . ARG A 1 131 ? 96.386 172.397 6.911 1.00 36.23 112 ARG A N 1
ATOM 931 C CA . ARG A 1 131 ? 97.534 171.617 6.460 1.00 45.64 112 ARG A CA 1
ATOM 932 C C . ARG A 1 131 ? 98.207 170.696 7.466 1.00 44.28 112 ARG A C 1
ATOM 933 O O . ARG A 1 131 ? 98.898 169.814 7.071 1.00 49.37 112 ARG A O 1
ATOM 941 N N . LEU A 1 132 ? 97.887 170.822 8.731 1.00 36.38 113 LEU A N 1
ATOM 942 C CA . LEU A 1 132 ? 98.654 170.168 9.789 1.00 35.80 113 LEU A CA 1
ATOM 943 C C . LEU A 1 132 ? 98.528 168.645 9.743 1.00 38.48 113 LEU A C 1
ATOM 944 O O . LEU A 1 132 ? 99.531 167.941 9.891 1.00 44.36 113 LEU A O 1
ATOM 949 N N . ASN A 1 133 ? 97.319 168.111 9.526 1.00 39.14 114 ASN A N 1
ATOM 950 C CA . ASN A 1 133 ? 97.054 166.689 9.735 1.00 38.39 114 ASN A CA 1
ATOM 951 C C . ASN A 1 133 ? 96.561 165.920 8.512 1.00 43.61 114 ASN A C 1
ATOM 952 O O . ASN A 1 133 ? 96.255 164.725 8.654 1.00 42.25 114 ASN A O 1
ATOM 957 N N . ASP A 1 134 ? 96.473 166.553 7.330 1.00 47.73 115 ASP A N 1
ATOM 958 C CA . ASP A 1 134 ? 95.738 165.964 6.204 1.00 51.26 115 ASP A CA 1
ATOM 959 C C . ASP A 1 134 ? 96.182 164.546 5.886 1.00 54.07 115 ASP A C 1
ATOM 960 O O . ASP A 1 134 ? 95.350 163.687 5.575 1.00 58.90 115 ASP A O 1
ATOM 965 N N . ASN A 1 135 ? 97.490 164.287 5.945 1.00 54.52 116 ASN A N 1
ATOM 966 C CA . ASN A 1 135 ? 98.016 162.994 5.515 1.00 61.27 116 ASN A CA 1
ATOM 967 C C . ASN A 1 135 ? 97.425 161.844 6.323 1.00 63.75 116 ASN A C 1
ATOM 968 O O . ASN A 1 135 ? 97.042 160.810 5.759 1.00 69.93 116 ASN A O 1
ATOM 973 N N . TRP A 1 136 ? 97.337 162.000 7.643 1.00 57.11 117 TRP A N 1
ATOM 974 C CA . TRP A 1 136 ? 96.921 160.888 8.483 1.00 51.42 117 TRP A CA 1
ATOM 975 C C . TRP A 1 136 ? 95.447 160.924 8.863 1.00 53.10 117 TRP A C 1
ATOM 976 O O . TRP A 1 136 ? 94.919 159.901 9.316 1.00 55.96 117 TRP A O 1
ATOM 987 N N . LEU A 1 137 ? 94.766 162.059 8.697 1.00 49.22 118 LEU A N 1
ATOM 988 C CA . LEU A 1 137 ? 93.308 162.029 8.731 1.00 45.21 118 LEU A CA 1
ATOM 989 C C . LEU A 1 137 ? 92.779 161.185 7.579 1.00 45.57 118 LEU A C 1
ATOM 990 O O . LEU A 1 137 ? 91.870 160.362 7.755 1.00 43.57 118 LEU A O 1
ATOM 995 N N . THR A 1 138 ? 93.377 161.353 6.399 1.00 48.60 119 THR A N 1
ATOM 996 C CA . THR A 1 138 ? 93.019 160.548 5.236 1.00 49.48 119 THR A CA 1
ATOM 997 C C . THR A 1 138 ? 93.185 159.058 5.526 1.00 51.71 119 THR A C 1
ATOM 998 O O . THR A 1 138 ? 92.262 158.263 5.312 1.00 56.15 119 THR A O 1
ATOM 1002 N N . SER A 1 139 ? 94.359 158.670 6.033 1.00 53.63 120 SER A N 1
ATOM 1003 C CA . SER A 1 139 ? 94.619 157.276 6.391 1.00 56.51 120 SER A CA 1
ATOM 1004 C C . SER A 1 139 ? 93.525 156.695 7.280 1.00 56.42 120 SER A C 1
ATOM 1005 O O . SER A 1 139 ? 93.089 155.555 7.080 1.00 60.31 120 SER A O 1
ATOM 1008 N N . LYS A 1 140 ? 93.083 157.456 8.281 1.00 43.99 121 LYS A N 1
ATOM 1009 C CA . LYS A 1 140 ? 92.142 156.941 9.268 1.00 46.95 121 LYS A CA 1
ATOM 1010 C C . LYS A 1 140 ? 90.703 156.898 8.769 1.00 52.33 121 LYS A C 1
ATOM 1011 O O . LYS A 1 140 ? 89.838 156.384 9.485 1.00 53.47 121 LYS A O 1
ATOM 1017 N N . GLY A 1 141 ? 90.423 157.420 7.580 1.00 51.31 122 GLY A N 1
ATOM 1018 C CA . GLY A 1 141 ? 89.088 157.365 7.027 1.00 50.88 122 GLY A CA 1
ATOM 1019 C C . GLY A 1 141 ? 88.244 158.603 7.216 1.00 47.25 122 GLY A C 1
ATOM 1020 O O . GLY A 1 141 ? 87.053 158.573 6.879 1.00 44.47 122 GLY A O 1
ATOM 1021 N N . PHE A 1 142 ? 88.811 159.679 7.762 1.00 42.36 123 PHE A N 1
ATOM 1022 C CA . PHE A 1 142 ? 88.108 160.951 7.810 1.00 37.85 123 PHE A CA 1
ATOM 1023 C C . PHE A 1 142 ? 87.822 161.432 6.397 1.00 39.74 123 PHE A C 1
ATOM 1024 O O . PHE A 1 142 ? 88.575 161.156 5.459 1.00 45.07 123 PHE A O 1
ATOM 1032 N N . THR A 1 143 ? 86.728 162.168 6.248 1.00 36.25 124 THR A N 1
ATOM 1033 C CA . THR A 1 143 ? 86.354 162.769 4.975 1.00 37.71 124 THR A CA 1
ATOM 1034 C C . THR A 1 143 ? 86.495 164.281 5.075 1.00 36.91 124 THR A C 1
ATOM 1035 O O . THR A 1 143 ? 85.921 164.901 5.977 1.00 32.67 124 THR A O 1
ATOM 1039 N N . TYR A 1 144 ? 87.234 164.875 4.140 1.00 34.64 125 TYR A N 1
ATOM 1040 C CA . TYR A 1 144 ? 87.341 166.327 4.121 1.00 34.59 125 TYR A CA 1
ATOM 1041 C C . TYR A 1 144 ? 86.028 166.944 3.649 1.00 35.81 125 TYR A C 1
ATOM 1042 O O . TYR A 1 144 ? 85.418 166.485 2.675 1.00 39.01 125 TYR A O 1
ATOM 1051 N N . LEU A 1 145 ? 85.579 167.978 4.361 1.00 30.16 126 LEU A N 1
ATOM 1052 C CA . LEU A 1 145 ? 84.313 168.637 4.066 1.00 32.50 126 LEU A CA 1
ATOM 1053 C C . LEU A 1 145 ? 84.516 170.004 3.429 1.00 36.31 126 LEU A C 1
ATOM 1054 O O . LEU A 1 145 ? 84.106 170.224 2.285 1.00 33.55 126 LEU A O 1
ATOM 1059 N N . HIS A 1 146 ? 85.141 170.930 4.149 1.00 32.57 127 HIS A N 1
ATOM 1060 C CA . HIS A 1 146 ? 85.361 172.293 3.677 1.00 32.81 127 HIS A CA 1
ATOM 1061 C C . HIS A 1 146 ? 86.316 172.955 4.662 1.00 33.24 127 HIS A C 1
ATOM 1062 O O . HIS A 1 146 ? 86.674 172.371 5.686 1.00 28.14 127 HIS A O 1
ATOM 1069 N N . SER A 1 147 ? 86.689 174.200 4.373 1.00 26.38 128 SER A N 1
ATOM 1070 C CA . SER A 1 147 ? 87.610 174.940 5.220 1.00 27.05 128 SER A CA 1
ATOM 1071 C C . SER A 1 147 ? 86.973 176.263 5.612 1.00 28.16 128 SER A C 1
ATOM 1072 O O . SER A 1 147 ? 86.064 176.754 4.944 1.00 28.78 128 SER A O 1
ATOM 1075 N N . GLU A 1 148 ? 87.465 176.845 6.701 1.00 26.98 129 GLU A N 1
ATOM 1076 C CA . GLU A 1 148 ? 86.979 178.135 7.168 1.00 26.95 129 GLU A CA 1
ATOM 1077 C C . GLU A 1 148 ? 88.175 179.021 7.463 1.00 29.80 129 GLU A C 1
ATOM 1078 O O . GLU A 1 148 ? 89.079 178.624 8.207 1.00 25.34 129 GLU A O 1
ATOM 1084 N N . TYR A 1 149 ? 88.198 180.213 6.869 1.00 26.08 130 TYR A N 1
ATOM 1085 C CA . TYR A 1 149 ? 89.363 181.073 6.965 1.00 21.69 130 TYR A CA 1
ATOM 1086 C C . TYR A 1 149 ? 88.939 182.356 7.648 1.00 23.86 130 TYR A C 1
ATOM 1087 O O . TYR A 1 149 ? 87.908 182.927 7.295 1.00 24.88 130 TYR A O 1
ATOM 1096 N N . PHE A 1 150 ? 89.717 182.784 8.637 1.00 18.99 131 PHE A N 1
ATOM 1097 C CA . PHE A 1 150 ? 89.543 184.081 9.265 1.00 22.34 131 PHE A CA 1
ATOM 1098 C C . PHE A 1 150 ? 90.697 184.953 8.807 1.00 21.91 131 PHE A C 1
ATOM 1099 O O . PHE A 1 150 ? 91.858 184.601 9.028 1.00 20.90 131 PHE A O 1
ATOM 1107 N N . MET A 1 151 ? 90.388 186.091 8.172 1.00 22.01 132 MET A N 1
ATOM 1108 C CA . MET A 1 151 ? 91.424 186.917 7.580 1.00 23.03 132 MET A CA 1
ATOM 1109 C C . MET A 1 151 ? 91.307 188.319 8.146 1.00 21.77 132 MET A C 1
ATOM 1110 O O . MET A 1 151 ? 90.246 188.723 8.627 1.00 24.03 132 MET A O 1
ATOM 1115 N N . GLU A 1 152 ? 92.372 189.079 7.995 1.00 22.65 133 GLU A N 1
ATOM 1116 C CA . GLU A 1 152 ? 92.367 190.455 8.459 1.00 23.87 133 GLU A CA 1
ATOM 1117 C C . GLU A 1 152 ? 93.098 191.348 7.472 1.00 24.95 133 GLU A C 1
ATOM 1118 O O . GLU A 1 152 ? 94.146 190.973 6.937 1.00 24.13 133 GLU A O 1
ATOM 1124 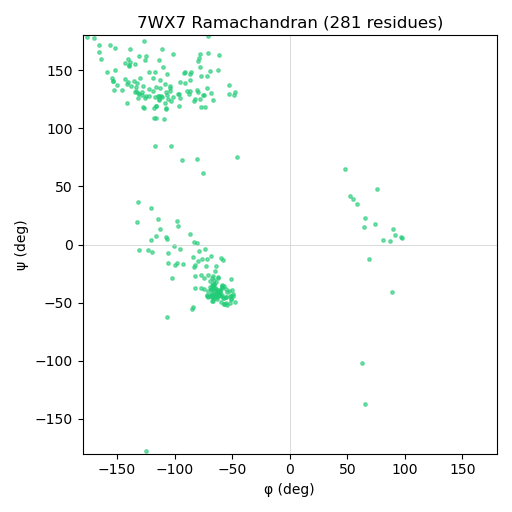N N . ARG A 1 153 ? 92.539 192.538 7.253 1.00 21.64 134 ARG A N 1
ATOM 1125 C CA . ARG A 1 153 ? 93.188 193.594 6.490 1.00 24.70 134 ARG A CA 1
ATOM 1126 C C . ARG A 1 153 ? 93.376 194.782 7.436 1.00 25.63 134 ARG A C 1
ATOM 1127 O O . ARG A 1 153 ? 92.394 195.442 7.789 1.00 28.03 134 ARG A O 1
ATOM 1135 N N . ASP A 1 154 ? 94.626 195.054 7.839 1.00 24.68 135 ASP A N 1
ATOM 1136 C CA . ASP A 1 154 ? 94.954 196.138 8.774 1.00 32.97 135 ASP A CA 1
ATOM 1137 C C . ASP A 1 154 ? 95.426 197.411 8.092 1.00 34.83 135 ASP A C 1
ATOM 1138 O O . ASP A 1 154 ? 96.049 198.264 8.725 1.00 46.47 135 ASP A O 1
ATOM 1143 N N . ASP A 1 155 ? 95.115 197.577 6.829 1.00 40.73 136 ASP A N 1
ATOM 1144 C CA . ASP A 1 155 ? 95.574 198.724 6.070 1.00 37.15 136 ASP A CA 1
ATOM 1145 C C . ASP A 1 155 ? 94.584 199.860 6.288 1.00 37.53 136 ASP A C 1
ATOM 1146 O O . ASP A 1 155 ? 93.369 199.645 6.207 1.00 40.12 136 ASP A O 1
ATOM 1151 N N . LEU A 1 156 ? 95.093 201.063 6.599 1.00 35.11 137 LEU A N 1
ATOM 1152 C CA . LEU A 1 156 ? 94.173 202.193 6.715 1.00 39.16 137 LEU A CA 1
ATOM 1153 C C . LEU A 1 156 ? 93.776 202.786 5.366 1.00 37.91 137 LEU A C 1
ATOM 1154 O O . LEU A 1 156 ? 92.786 203.534 5.292 1.00 32.86 137 LEU A O 1
ATOM 1159 N N . ASN A 1 157 ? 94.488 202.446 4.305 1.00 34.41 138 ASN A N 1
ATOM 1160 C CA . ASN A 1 157 ? 94.203 202.992 2.989 1.00 33.30 138 ASN A CA 1
ATOM 1161 C C . ASN A 1 157 ? 93.034 202.266 2.327 1.00 31.61 138 ASN A C 1
ATOM 1162 O O . ASN A 1 157 ? 93.006 201.025 2.297 1.00 32.78 138 ASN A O 1
ATOM 1167 N N . PRO A 1 158 ? 92.094 202.989 1.774 1.00 31.83 139 PRO A N 1
ATOM 1168 C CA . PRO A 1 158 ? 90.983 202.338 1.091 1.00 32.90 139 PRO A CA 1
ATOM 1169 C C . PRO A 1 158 ? 91.385 201.700 -0.204 1.00 30.20 139 PRO A C 1
ATOM 1170 O O . PRO A 1 158 ? 92.406 201.963 -0.735 1.00 31.27 139 PRO A O 1
ATOM 1174 N N . ILE A 1 159 ? 90.511 200.860 -0.688 1.00 33.55 140 ILE A N 1
ATOM 1175 C CA . ILE A 1 159 ? 90.757 200.181 -1.920 1.00 33.15 140 ILE A CA 1
ATOM 1176 C C . ILE A 1 159 ? 90.393 201.071 -3.068 1.00 26.89 140 ILE A C 1
ATOM 1177 O O . ILE A 1 159 ? 89.306 201.552 -3.146 1.00 30.61 140 ILE A O 1
ATOM 1182 N N . LEU A 1 160 ? 91.350 201.263 -3.951 1.00 30.00 141 LEU A N 1
ATOM 1183 C CA . LEU A 1 160 ? 91.141 202.068 -5.127 1.00 30.00 141 LEU A CA 1
ATOM 1184 C C . LEU A 1 160 ? 90.660 201.160 -6.256 1.00 30.00 141 LEU A C 1
ATOM 1185 O O . LEU A 1 160 ? 91.024 200.019 -6.324 1.00 30.00 141 LEU A O 1
ATOM 1190 N N . ASP A 1 161 ? 89.839 201.706 -7.125 1.00 30.00 142 ASP A N 1
ATOM 1191 C CA . ASP A 1 161 ? 89.254 200.989 -8.257 1.00 30.00 142 ASP A CA 1
ATOM 1192 C C . ASP A 1 161 ? 88.276 199.843 -7.972 1.00 30.00 142 ASP A C 1
ATOM 1193 O O . ASP A 1 161 ? 87.447 199.978 -7.109 1.00 30.00 142 ASP A O 1
ATOM 1198 N N . TYR A 1 162 ? 88.416 198.747 -8.693 1.00 35.37 143 TYR A N 1
ATOM 1199 C CA . TYR A 1 162 ? 87.486 197.635 -8.642 1.00 31.54 143 TYR A CA 1
ATOM 1200 C C . TYR A 1 162 ? 86.045 198.099 -8.869 1.00 31.61 143 TYR A C 1
ATOM 1201 O O . TYR A 1 162 ? 85.172 197.633 -8.200 1.00 36.19 143 TYR A O 1
ATOM 1210 N N . ILE A 1 163 ? 85.809 198.997 -9.810 1.00 26.07 144 ILE A N 1
ATOM 1211 C CA . ILE A 1 163 ? 84.472 199.486 -10.080 1.00 27.00 144 ILE A CA 1
ATOM 1212 C C . ILE A 1 163 ? 83.742 198.620 -11.071 1.00 26.68 144 ILE A C 1
ATOM 1213 O O . ILE A 1 163 ? 84.264 198.291 -12.072 1.00 28.55 144 ILE A O 1
ATOM 1218 N N . ARG A 1 164 ? 82.531 198.218 -10.727 1.00 27.75 145 ARG A N 1
ATOM 1219 C CA . ARG A 1 164 ? 81.720 197.399 -11.616 1.00 26.30 145 ARG A CA 1
ATOM 1220 C C . ARG A 1 164 ? 80.336 198.001 -11.711 1.00 30.03 145 ARG A C 1
ATOM 1221 O O . ARG A 1 164 ? 79.932 198.813 -10.865 1.00 27.88 145 ARG A O 1
ATOM 1229 N N . PRO A 1 165 ? 79.547 197.615 -12.750 1.00 29.39 146 PRO A N 1
ATOM 1230 C CA . PRO A 1 165 ? 78.208 198.207 -12.893 1.00 31.05 146 PRO A CA 1
ATOM 1231 C C . PRO A 1 165 ? 77.225 197.635 -11.878 1.00 30.02 146 PRO A C 1
ATOM 1232 O O . PRO A 1 165 ? 76.214 197.016 -12.222 1.00 34.97 146 PRO A O 1
ATOM 1236 N N . LEU A 1 166 ? 77.541 197.845 -10.601 1.00 29.56 147 LEU A N 1
ATOM 1237 C CA . LEU A 1 166 ? 76.725 197.393 -9.487 1.00 30.34 147 LEU A CA 1
ATOM 1238 C C . LEU A 1 166 ? 76.222 198.592 -8.695 1.00 29.59 147 LEU A C 1
ATOM 1239 O O . LEU A 1 166 ? 76.902 199.618 -8.600 1.00 37.00 147 LEU A O 1
ATOM 1244 N N . SER A 1 167 ? 75.033 198.459 -8.120 1.00 33.41 148 SER A N 1
ATOM 1245 C CA . SER A 1 167 ? 74.620 199.359 -7.056 1.00 33.72 148 SER A CA 1
ATOM 1246 C C . SER A 1 167 ? 74.587 198.579 -5.746 1.00 32.88 148 SER A C 1
ATOM 1247 O O . SER A 1 167 ? 74.438 197.352 -5.737 1.00 35.33 148 SER A O 1
ATOM 1250 N N . PHE A 1 168 ? 74.794 199.282 -4.640 1.00 28.81 149 PHE A N 1
ATOM 1251 C CA . PHE A 1 168 ? 74.860 198.635 -3.339 1.00 31.41 149 PHE A CA 1
ATOM 1252 C C . PHE A 1 168 ? 73.799 199.236 -2.440 1.00 33.92 149 PHE A C 1
ATOM 1253 O O . PHE A 1 168 ? 73.637 200.458 -2.386 1.00 37.08 149 PHE A O 1
ATOM 1261 N N . ARG A 1 169 ? 73.076 198.366 -1.745 1.00 33.74 150 ARG A N 1
ATOM 1262 C CA . ARG A 1 169 ? 71.994 198.771 -0.864 1.00 37.03 150 ARG A CA 1
ATOM 1263 C C . ARG A 1 169 ? 72.184 198.103 0.479 1.00 32.41 150 ARG A C 1
ATOM 1264 O O . ARG A 1 169 ? 72.607 196.949 0.545 1.00 33.72 150 ARG A O 1
ATOM 1272 N N . MET A 1 170 ? 71.858 198.816 1.555 1.00 31.69 151 MET A N 1
ATOM 1273 C CA . MET A 1 170 ? 71.777 198.155 2.845 1.00 33.95 151 MET A CA 1
ATOM 1274 C C . MET A 1 170 ? 70.438 197.433 2.926 1.00 30.14 151 MET A C 1
ATOM 1275 O O . MET A 1 170 ? 69.394 198.007 2.617 1.00 35.88 151 MET A O 1
ATOM 1280 N N . ALA A 1 171 ? 70.478 196.165 3.328 1.00 29.86 152 ALA A N 1
ATOM 1281 C CA . ALA A 1 171 ? 69.257 195.375 3.413 1.00 31.90 152 ALA A CA 1
ATOM 1282 C C . ALA A 1 171 ? 68.363 195.877 4.540 1.00 33.24 152 ALA A C 1
ATOM 1283 O O . ALA A 1 171 ? 68.833 196.378 5.566 1.00 31.68 152 ALA A O 1
ATOM 1285 N N . THR A 1 172 ? 67.056 195.725 4.345 1.00 35.52 153 THR A N 1
ATOM 1286 C CA . THR A 1 172 ? 66.071 195.994 5.382 1.00 35.92 153 THR A CA 1
ATOM 1287 C C . THR A 1 172 ? 65.191 194.759 5.538 1.00 41.01 153 THR A C 1
ATOM 1288 O O . THR A 1 172 ? 65.298 193.791 4.776 1.00 34.98 153 THR A O 1
ATOM 1292 N N . LEU A 1 173 ? 64.299 194.808 6.528 1.00 39.68 154 LEU A N 1
ATOM 1293 C CA . LEU A 1 173 ? 63.350 193.725 6.756 1.00 39.54 154 LEU A CA 1
ATOM 1294 C C . LEU A 1 173 ? 62.470 193.453 5.541 1.00 38.59 154 LEU A C 1
ATOM 1295 O O . LEU A 1 173 ? 61.795 192.418 5.502 1.00 46.24 154 LEU A O 1
ATOM 1300 N N . GLU A 1 174 ? 62.459 194.353 4.554 1.00 31.12 155 GLU A N 1
ATOM 1301 C CA . GLU A 1 174 ? 61.710 194.172 3.317 1.00 36.05 155 GLU A CA 1
ATOM 1302 C C . GLU A 1 174 ? 62.463 193.355 2.271 1.00 35.66 155 GLU A C 1
ATOM 1303 O O . GLU A 1 174 ? 61.878 193.001 1.240 1.00 34.51 155 GLU A O 1
ATOM 1309 N N . ASP A 1 175 ? 63.746 193.090 2.483 1.00 35.22 156 ASP A N 1
ATOM 1310 C CA . ASP A 1 175 ? 64.579 192.398 1.511 1.00 35.14 156 ASP A CA 1
ATOM 1311 C C . ASP A 1 175 ? 64.684 190.910 1.810 1.00 34.91 156 ASP A C 1
ATOM 1312 O O . ASP A 1 175 ? 65.577 190.242 1.282 1.00 31.98 156 ASP A O 1
ATOM 1317 N N . ILE A 1 176 ? 63.797 190.387 2.663 1.00 36.58 157 ILE A N 1
ATOM 1318 C CA . ILE A 1 176 ? 63.821 188.961 2.995 1.00 39.96 157 ILE A CA 1
ATOM 1319 C C . ILE A 1 176 ? 63.740 188.074 1.752 1.00 36.66 157 ILE A C 1
ATOM 1320 O O . ILE A 1 176 ? 64.573 187.167 1.616 1.00 36.40 157 ILE A O 1
ATOM 1325 N N . PRO A 1 177 ? 62.787 188.273 0.822 1.00 37.02 158 PRO A N 1
ATOM 1326 C CA . PRO A 1 177 ? 62.804 187.467 -0.414 1.00 35.67 158 PRO A CA 1
ATOM 1327 C C . PRO A 1 177 ? 64.142 187.482 -1.126 1.00 35.14 158 PRO A C 1
ATOM 1328 O O . PRO A 1 177 ? 64.634 186.423 -1.537 1.00 30.38 158 PRO A O 1
ATOM 1332 N N . ILE A 1 178 ? 64.768 188.659 -1.252 1.00 29.55 159 ILE A N 1
ATOM 1333 C CA . ILE A 1 178 ? 66.053 188.756 -1.937 1.00 32.59 159 ILE A CA 1
ATOM 1334 C C . ILE A 1 178 ? 67.125 187.966 -1.196 1.00 28.00 159 ILE A C 1
ATOM 1335 O O . ILE A 1 178 ? 67.937 187.257 -1.808 1.00 30.68 159 ILE A O 1
ATOM 1340 N N . LEU A 1 179 ? 67.197 188.137 0.126 1.00 23.66 160 LEU A N 1
ATOM 1341 C CA . LEU A 1 179 ? 68.221 187.461 0.915 1.00 29.02 160 LEU A CA 1
ATOM 1342 C C . LEU A 1 179 ? 68.038 185.952 0.874 1.00 33.79 160 LEU A C 1
ATOM 1343 O O . LEU A 1 179 ? 69.011 185.205 0.687 1.00 27.17 160 LEU A O 1
ATOM 1348 N N . CYS A 1 180 ? 66.793 185.491 1.028 1.00 29.71 161 CYS A N 1
ATOM 1349 C CA . CYS A 1 180 ? 66.526 184.058 0.993 1.00 34.81 161 CYS A CA 1
ATOM 1350 C C . CYS A 1 180 ? 66.844 183.471 -0.372 1.00 34.24 161 CYS A C 1
ATOM 1351 O O . CYS A 1 180 ? 67.357 182.350 -0.460 1.00 39.54 161 CYS A O 1
ATOM 1354 N N . GLY A 1 1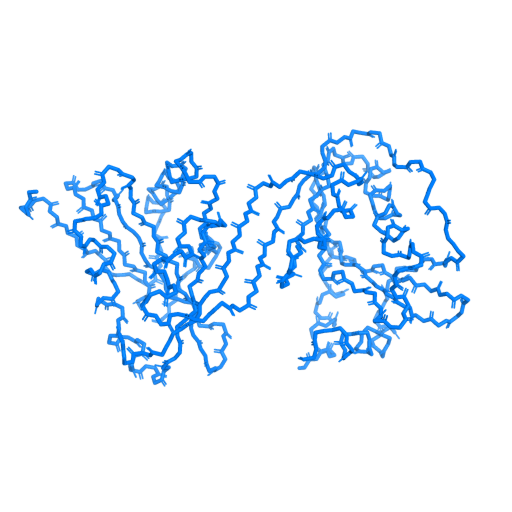81 ? 66.549 184.213 -1.446 1.00 29.65 162 GLY A N 1
ATOM 1355 C CA . GLY A 1 181 ? 66.875 183.741 -2.786 1.00 33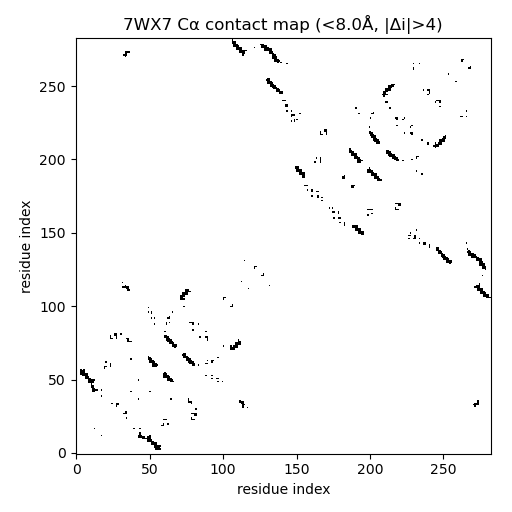.73 162 GLY A CA 1
ATOM 1356 C C . GLY A 1 181 ? 68.368 183.563 -2.992 1.00 36.31 162 GLY A C 1
ATOM 1357 O O . GLY A 1 181 ? 68.813 182.570 -3.574 1.00 40.12 162 GLY A O 1
ATOM 1358 N N . LEU A 1 182 ? 69.156 184.485 -2.483 1.00 29.45 163 LEU A N 1
ATOM 1359 C CA . LEU A 1 182 ? 70.606 184.413 -2.625 1.00 32.68 163 LEU A CA 1
ATOM 1360 C C . LEU A 1 182 ? 71.153 183.220 -1.872 1.00 38.40 163 LEU A C 1
ATOM 1361 O O . LEU A 1 182 ? 71.942 182.467 -2.384 1.00 39.94 163 LEU A O 1
ATOM 1366 N N . ASP A 1 183 ? 70.701 183.044 -0.650 1.00 34.46 164 ASP A N 1
ATOM 1367 C CA . ASP A 1 183 ? 71.154 181.934 0.137 1.00 41.15 164 ASP A CA 1
ATOM 1368 C C . ASP A 1 183 ? 70.692 180.610 -0.443 1.00 45.89 164 ASP A C 1
ATOM 1369 O O . ASP A 1 183 ? 71.383 179.657 -0.335 1.00 52.55 164 ASP A O 1
ATOM 1374 N N . GLU A 1 184 ? 69.515 180.555 -1.038 1.00 46.50 165 GLU A N 1
ATOM 1375 C CA . GLU A 1 184 ? 69.028 179.323 -1.612 1.00 52.98 165 GLU A CA 1
ATOM 1376 C C . GLU A 1 184 ? 70.003 178.820 -2.673 1.00 56.61 165 GLU A C 1
ATOM 1377 O O . GLU A 1 184 ? 70.186 177.638 -2.813 1.00 60.15 165 GLU A O 1
ATOM 1383 N N . VAL A 1 185 ? 70.614 179.710 -3.437 1.00 50.33 166 VAL A N 1
ATOM 1384 C CA . VAL A 1 185 ? 71.538 179.307 -4.494 1.00 53.03 166 VAL A CA 1
ATOM 1385 C C . VAL A 1 185 ? 72.938 179.091 -3.930 1.00 53.92 166 VAL A C 1
ATOM 1386 O O . VAL A 1 185 ? 73.540 178.025 -4.099 1.00 62.02 166 VAL A O 1
ATOM 1390 N N . CYS A 1 186 ? 73.483 180.103 -3.266 1.00 45.36 167 CYS A N 1
ATOM 1391 C CA . CYS A 1 186 ? 74.698 179.947 -2.480 1.00 49.78 167 CYS A CA 1
ATOM 1392 C C . CYS A 1 186 ? 74.305 179.403 -1.119 1.00 65.92 167 CYS A C 1
ATOM 1393 O O . CYS A 1 186 ? 73.508 180.033 -0.425 1.00 76.40 167 CYS A O 1
ATOM 1396 N N . PHE A 1 187 ? 74.877 178.264 -0.723 1.00 67.02 168 PHE A N 1
ATOM 1397 C CA . PHE A 1 187 ? 74.654 177.589 0.559 1.00 65.39 168 PHE A CA 1
ATOM 1398 C C . PHE A 1 187 ? 73.315 176.849 0.631 1.00 68.64 168 PHE A C 1
ATOM 1399 O O . PHE A 1 187 ? 72.599 177.012 1.628 1.00 68.00 168 PHE A O 1
ATOM 1407 N N . PRO A 1 188 ? 72.918 176.032 -0.369 1.00 71.91 169 PRO A N 1
ATOM 1408 C CA . PRO A 1 188 ? 71.673 175.325 -0.031 1.00 73.32 169 PRO A CA 1
ATOM 1409 C C . PRO A 1 188 ? 71.898 174.141 0.914 1.00 74.22 169 PRO A C 1
ATOM 1410 O O . PRO A 1 188 ? 71.691 174.285 2.119 1.00 73.89 169 PRO A O 1
ATOM 1414 N N . ASP A 1 193 ? 65.368 177.374 7.774 1.00 65.49 174 ASP A N 1
ATOM 1415 C CA . ASP A 1 193 ? 64.505 178.511 8.068 1.00 65.68 174 ASP A CA 1
ATOM 1416 C C . ASP A 1 193 ? 65.254 179.829 7.861 1.00 55.10 174 ASP A C 1
ATOM 1417 O O . ASP A 1 193 ? 65.646 180.493 8.820 1.00 49.79 174 ASP A O 1
ATOM 1422 N N . SER A 1 194 ? 65.447 180.212 6.600 1.00 51.98 175 SER A N 1
ATOM 1423 C CA . SER A 1 194 ? 66.254 181.393 6.320 1.00 48.85 175 SER A CA 1
ATOM 1424 C C . SER A 1 194 ? 65.498 182.694 6.573 1.00 42.42 175 SER A C 1
ATOM 1425 O O . SER A 1 194 ? 66.128 183.714 6.865 1.00 41.83 175 SER A O 1
ATOM 1428 N N . VAL A 1 195 ? 64.165 182.691 6.473 1.00 41.03 176 VAL A N 1
ATOM 1429 C CA . VAL A 1 195 ? 63.402 183.894 6.809 1.00 44.04 176 VAL A CA 1
ATOM 1430 C C . VAL A 1 195 ? 63.696 184.325 8.243 1.00 42.94 176 VAL A C 1
ATOM 1431 O O . VAL A 1 195 ? 64.063 185.478 8.503 1.00 39.16 176 VAL A O 1
ATOM 1435 N N . HIS A 1 196 ? 63.574 183.391 9.191 1.00 46.28 177 HIS A N 1
ATOM 1436 C CA . HIS A 1 196 ? 63.760 183.726 10.601 1.00 45.07 177 HIS A CA 1
ATOM 1437 C C . HIS A 1 196 ? 65.195 184.153 10.897 1.00 42.95 177 HIS A C 1
ATOM 1438 O O . HIS A 1 196 ? 65.421 185.065 11.700 1.00 42.81 177 HIS A O 1
ATOM 1445 N N . ARG A 1 197 ? 66.180 183.510 10.258 1.00 39.63 178 ARG A N 1
ATOM 1446 C CA . ARG A 1 197 ? 67.576 183.865 10.510 1.00 40.91 178 ARG A CA 1
ATOM 1447 C C . ARG A 1 197 ? 67.901 185.274 10.023 1.00 36.86 178 ARG A C 1
ATOM 1448 O O . ARG A 1 197 ? 68.585 186.032 10.721 1.00 38.62 178 ARG A O 1
ATOM 1456 N N . PHE A 1 198 ? 67.444 185.639 8.824 1.00 35.00 179 PHE A N 1
ATOM 1457 C CA . PHE A 1 198 ? 67.700 186.990 8.329 1.00 33.57 179 PHE A CA 1
ATOM 1458 C C . PHE A 1 198 ? 66.953 188.035 9.160 1.00 38.21 179 PHE A C 1
ATOM 1459 O O . PHE A 1 198 ? 67.468 189.136 9.391 1.00 37.05 179 PHE A O 1
ATOM 1467 N N . GLN A 1 199 ? 65.747 187.709 9.636 1.00 37.28 180 GLN A N 1
ATOM 1468 C CA . GLN A 1 199 ? 65.047 188.633 10.526 1.00 39.46 180 GLN A CA 1
ATOM 1469 C C . GLN A 1 199 ? 65.821 188.849 11.820 1.00 41.15 180 GLN A C 1
ATOM 1470 O O . GLN A 1 199 ? 65.922 189.978 12.312 1.00 42.05 180 GLN A O 1
ATOM 1476 N N . GLN A 1 200 ? 66.380 187.782 12.386 1.00 40.53 181 GLN A N 1
ATOM 1477 C CA . GLN A 1 200 ? 67.122 187.940 13.630 1.00 41.40 181 GLN A CA 1
ATOM 1478 C C . GLN A 1 200 ? 68.391 188.752 13.393 1.00 43.43 181 GLN A C 1
ATOM 1479 O O . GLN A 1 200 ? 68.713 189.652 14.177 1.00 45.08 181 GLN A O 1
ATOM 1485 N N . ILE A 1 201 ? 69.094 188.479 12.289 1.00 40.65 182 ILE A N 1
ATOM 1486 C CA . ILE A 1 201 ? 70.287 189.254 11.947 1.00 35.22 182 ILE A CA 1
ATOM 1487 C C . ILE A 1 201 ? 69.925 190.720 11.784 1.00 35.88 182 ILE A C 1
ATOM 1488 O O . ILE A 1 201 ? 70.555 191.604 12.377 1.00 43.55 182 ILE A O 1
ATOM 1493 N N . LEU A 1 202 ? 68.882 190.995 11.001 1.00 35.76 183 LEU A N 1
ATOM 1494 C CA . LEU A 1 202 ? 68.508 192.369 10.693 1.00 37.61 183 LEU A CA 1
ATOM 1495 C C . LEU A 1 202 ? 67.970 193.110 11.903 1.00 47.04 183 LEU A C 1
ATOM 1496 O O . LEU A 1 202 ? 67.788 194.329 11.827 1.00 53.71 183 LEU A O 1
ATOM 1501 N N . ASN A 1 203 ? 67.716 192.407 13.005 1.00 43.19 184 ASN A N 1
ATOM 1502 C CA . ASN A 1 203 ? 67.252 193.019 14.239 1.00 44.25 184 ASN A CA 1
ATOM 1503 C C . ASN A 1 203 ? 68.358 193.203 15.273 1.00 43.48 184 ASN A C 1
ATOM 1504 O O . ASN A 1 203 ? 68.085 193.724 16.356 1.00 44.34 184 ASN A O 1
ATOM 1509 N N . GLU A 1 204 ? 69.589 192.781 14.983 1.00 42.77 185 GLU A N 1
ATOM 1510 C CA . GLU A 1 204 ? 70.719 193.014 15.876 1.00 48.18 185 GLU A CA 1
ATOM 1511 C C . GLU A 1 204 ? 71.438 194.260 15.399 1.00 46.38 185 GLU A C 1
ATOM 1512 O O . GLU A 1 204 ? 71.945 194.296 14.273 1.00 39.33 185 GLU A O 1
ATOM 1518 N N . ARG A 1 205 ? 71.501 195.266 16.265 1.00 42.78 186 ARG A N 1
ATOM 1519 C CA . ARG A 1 205 ? 72.038 196.543 15.837 1.00 46.47 186 ARG A CA 1
ATOM 1520 C C . ARG A 1 205 ? 73.507 196.474 15.442 1.00 37.51 186 ARG A C 1
ATOM 1521 O O . ARG A 1 205 ? 73.961 197.358 14.709 1.00 37.15 186 ARG A O 1
ATOM 1529 N N . GLU A 1 206 ? 74.248 195.439 15.856 1.00 34.83 187 GLU A N 1
ATOM 1530 C CA . GLU A 1 206 ? 75.625 195.327 15.390 1.00 30.19 187 GLU A CA 1
ATOM 1531 C C . GLU A 1 206 ? 75.734 194.832 13.950 1.00 33.41 187 GLU A C 1
ATOM 1532 O O . GLU A 1 206 ? 76.824 194.916 13.371 1.00 32.66 187 GLU A O 1
ATOM 1538 N N . TYR A 1 207 ? 74.660 194.322 13.349 1.00 29.94 188 TYR A N 1
ATOM 1539 C CA . TYR A 1 207 ? 74.768 193.718 12.026 1.00 30.30 188 TYR A CA 1
ATOM 1540 C C . TYR A 1 207 ? 74.169 194.601 10.948 1.00 24.88 188 TYR A C 1
ATOM 1541 O O . TYR A 1 207 ? 73.162 195.291 11.156 1.00 28.17 188 TYR A O 1
ATOM 1550 N N . GLU A 1 208 ? 74.779 194.527 9.768 1.00 24.87 189 GLU A N 1
ATOM 1551 C CA . GLU A 1 208 ? 74.177 195.038 8.553 1.00 24.60 189 GLU A CA 1
ATOM 1552 C C . GLU A 1 208 ? 74.454 194.045 7.430 1.00 21.63 189 GLU A C 1
ATOM 1553 O O . GLU A 1 208 ? 75.377 193.233 7.500 1.00 24.85 189 GLU A O 1
ATOM 1559 N N . ILE A 1 209 ? 73.620 194.095 6.402 1.00 23.02 190 ILE A N 1
ATOM 1560 C CA . ILE A 1 209 ? 73.837 193.298 5.198 1.00 21.99 190 ILE A CA 1
ATOM 1561 C C . ILE A 1 209 ? 73.846 194.234 4.005 1.00 23.83 190 ILE A C 1
ATOM 1562 O O . ILE A 1 209 ? 72.892 194.995 3.803 1.00 26.37 190 ILE A O 1
ATOM 1567 N N . VAL A 1 210 ? 74.892 194.142 3.188 1.00 21.73 191 VAL A N 1
ATOM 1568 C CA . VAL A 1 210 ? 74.950 194.867 1.925 1.00 23.02 191 VAL A CA 1
ATOM 1569 C C . VAL A 1 210 ? 74.514 193.944 0.794 1.00 23.92 191 VAL A C 1
ATOM 1570 O O . VAL A 1 210 ? 75.022 192.827 0.670 1.00 26.35 191 VAL A O 1
ATOM 1574 N N . ILE A 1 211 ? 73.581 194.409 -0.034 1.00 21.40 192 ILE A N 1
ATOM 1575 C CA . ILE A 1 211 ? 73.136 193.676 -1.221 1.00 23.74 192 ILE A CA 1
ATOM 1576 C C . ILE A 1 211 ? 73.773 194.333 -2.435 1.00 27.88 192 ILE A C 1
ATOM 1577 O O . ILE A 1 211 ? 73.763 195.564 -2.562 1.00 25.62 192 ILE A O 1
ATOM 1582 N N . ALA A 1 212 ? 74.311 193.516 -3.343 1.00 22.72 193 ALA A N 1
ATOM 1583 C CA . ALA A 1 212 ? 74.865 194.017 -4.595 1.00 25.71 193 ALA A CA 1
ATOM 1584 C C . ALA A 1 212 ? 73.848 193.783 -5.717 1.00 24.36 193 ALA A C 1
ATOM 1585 O O . ALA A 1 212 ? 73.399 192.654 -5.922 1.00 28.77 193 ALA A O 1
ATOM 1587 N N . MET A 1 213 ? 73.518 194.826 -6.443 1.00 25.80 194 MET A N 1
ATOM 1588 C CA . MET A 1 213 ? 72.587 194.774 -7.561 1.00 33.87 194 MET A CA 1
ATOM 1589 C C . MET A 1 213 ? 73.240 195.029 -8.927 1.00 30.52 194 MET A C 1
ATOM 1590 O O . MET A 1 213 ? 73.976 195.938 -9.069 1.00 33.58 194 MET A O 1
ATOM 1595 N N . LEU A 1 214 ? 72.912 194.225 -9.922 1.00 32.20 195 LEU A N 1
ATOM 1596 C CA . LEU A 1 214 ? 73.405 194.405 -11.291 1.00 31.30 195 LEU A CA 1
ATOM 1597 C C . LEU A 1 214 ? 72.130 194.853 -11.977 1.00 41.70 195 LEU A C 1
ATOM 1598 O O . LEU A 1 214 ? 71.229 194.081 -12.133 1.00 39.34 195 LEU A O 1
ATOM 1603 N N . ASN A 1 215 ? 72.101 196.133 -12.308 1.00 43.89 196 ASN A N 1
ATOM 1604 C CA . ASN A 1 215 ? 70.934 196.805 -12.803 1.00 47.98 196 ASN A CA 1
ATOM 1605 C C . ASN A 1 215 ? 69.917 196.724 -11.649 1.00 52.70 196 ASN A C 1
ATOM 1606 O O . ASN A 1 215 ? 70.083 197.412 -10.668 1.00 57.86 196 ASN A O 1
ATOM 1611 N N . ASN A 1 216 ? 68.956 195.833 -11.715 1.00 45.53 197 ASN A N 1
ATOM 1612 C CA . ASN A 1 216 ? 67.956 195.734 -10.675 1.00 45.77 197 ASN A CA 1
ATOM 1613 C C . ASN A 1 216 ? 67.733 194.294 -10.232 1.00 40.57 197 ASN A C 1
ATOM 1614 O O . ASN A 1 216 ? 66.709 193.976 -9.692 1.00 43.74 197 ASN A O 1
ATOM 1619 N N . HIS A 1 217 ? 68.690 193.432 -10.517 1.00 34.73 198 HIS A N 1
ATOM 1620 C CA . HIS A 1 217 ? 68.647 192.056 -10.089 1.00 40.03 198 HIS A CA 1
ATOM 1621 C C . HIS A 1 217 ? 69.670 191.950 -8.974 1.00 39.04 198 HIS A C 1
ATOM 1622 O O . HIS A 1 217 ? 70.765 192.406 -9.150 1.00 35.81 198 HIS A O 1
ATOM 1629 N N . PRO A 1 218 ? 69.294 191.417 -7.822 1.00 39.40 199 PRO A N 1
ATOM 1630 C CA . PRO A 1 218 ? 70.298 191.131 -6.782 1.00 36.21 199 PRO A CA 1
ATOM 1631 C C . PRO A 1 218 ? 71.215 189.996 -7.221 1.00 33.30 199 PRO A C 1
ATOM 1632 O O . PRO A 1 218 ? 70.757 188.949 -7.680 1.00 30.63 199 PRO A O 1
ATOM 1636 N N . ILE A 1 219 ? 72.523 190.204 -7.100 1.00 32.83 200 ILE A N 1
ATOM 1637 C CA . ILE A 1 219 ? 73.464 189.165 -7.492 1.00 26.82 200 ILE A CA 1
ATOM 1638 C C . ILE A 1 219 ? 74.400 188.762 -6.367 1.00 26.70 200 ILE A C 1
ATOM 1639 O O . ILE A 1 219 ? 75.179 187.816 -6.533 1.00 23.16 200 ILE A O 1
ATOM 1644 N N . GLY A 1 220 ? 74.338 189.424 -5.219 1.00 23.66 201 GLY A N 1
ATOM 1645 C CA . GLY A 1 220 ? 75.210 189.018 -4.137 1.00 22.11 201 GLY A CA 1
ATOM 1646 C C . GLY A 1 220 ? 74.951 189.815 -2.877 1.00 21.43 201 GLY A C 1
ATOM 1647 O O . GLY A 1 220 ? 74.127 190.741 -2.846 1.00 24.09 201 GLY A O 1
ATOM 1648 N N . LYS A 1 221 ? 75.702 189.452 -1.841 1.00 23.72 202 LYS A N 1
ATOM 1649 C CA . LYS A 1 221 ? 75.562 190.092 -0.538 1.00 24.23 202 LYS A CA 1
ATOM 1650 C C . LYS A 1 221 ? 76.779 189.780 0.321 1.00 23.27 202 LYS A C 1
ATOM 1651 O O . LYS A 1 221 ? 77.496 188.807 0.083 1.00 24.18 202 LYS A O 1
ATOM 1657 N N . SER A 1 222 ? 76.985 190.617 1.349 1.00 20.42 203 SER A N 1
ATOM 1658 C CA . SER A 1 222 ? 77.950 190.346 2.406 1.00 20.75 203 SER A CA 1
ATOM 1659 C C . SER A 1 222 ? 77.356 190.847 3.705 1.00 21.26 203 SER A C 1
ATOM 1660 O O . SER A 1 222 ? 76.697 191.893 3.727 1.00 25.93 203 SER A O 1
ATOM 1663 N N . HIS A 1 223 ? 77.591 190.109 4.782 1.00 19.16 204 HIS A N 1
ATOM 1664 C CA . HIS A 1 223 ? 77.176 190.572 6.096 1.00 20.79 204 HIS A CA 1
ATOM 1665 C C . HIS A 1 223 ? 78.320 191.341 6.727 1.00 20.71 204 HIS A C 1
ATOM 1666 O O . HIS A 1 223 ? 79.485 191.047 6.470 1.00 25.23 204 HIS A O 1
ATOM 1673 N N . ILE A 1 224 ? 77.980 192.351 7.525 1.00 25.79 205 ILE A N 1
ATOM 1674 C CA . ILE A 1 224 ? 78.968 193.115 8.278 1.00 21.57 205 ILE A CA 1
ATOM 1675 C C . ILE A 1 224 ? 78.579 193.092 9.743 1.00 20.75 205 ILE A C 1
ATOM 1676 O O . ILE A 1 224 ? 77.469 193.513 10.094 1.00 24.09 205 ILE A O 1
ATOM 1681 N N . ARG A 1 225 ? 79.510 192.678 10.597 1.00 20.36 206 ARG A N 1
ATOM 1682 C CA . ARG A 1 225 ? 79.341 192.807 12.036 1.00 18.93 206 ARG A CA 1
ATOM 1683 C C . ARG A 1 225 ? 80.257 193.910 12.534 1.00 22.33 206 ARG A C 1
ATOM 1684 O O . ARG A 1 225 ? 81.482 193.779 12.458 1.00 22.91 206 ARG A O 1
ATOM 1692 N N . TRP A 1 226 ? 79.660 194.970 13.063 1.00 24.12 207 TRP A N 1
ATOM 1693 C CA . TRP A 1 226 ? 80.403 196.137 13.505 1.00 24.05 207 TRP A CA 1
ATOM 1694 C C . TRP A 1 226 ? 80.836 195.998 14.959 1.00 28.89 207 TRP A C 1
ATOM 1695 O O . TRP A 1 226 ? 80.025 195.664 15.827 1.00 31.14 207 TRP A O 1
ATOM 1706 N N . GLN A 1 227 ? 82.108 196.286 15.217 1.00 24.94 208 GLN A N 1
ATOM 1707 C CA . GLN A 1 227 ? 82.620 196.519 16.562 1.00 26.71 208 GLN A CA 1
ATOM 1708 C C . GLN A 1 227 ? 83.302 197.882 16.612 1.00 27.79 208 GLN A C 1
ATOM 1709 O O . GLN A 1 227 ? 83.309 198.641 15.639 1.00 29.60 208 GLN A O 1
ATOM 1715 N N . THR A 1 228 ? 83.870 198.207 17.772 1.00 29.64 209 THR A N 1
ATOM 1716 C CA . THR A 1 228 ? 84.388 199.555 17.968 1.00 33.85 209 THR A CA 1
ATOM 1717 C C . THR A 1 228 ? 85.578 199.829 17.059 1.00 33.05 209 THR A C 1
ATOM 1718 O O . THR A 1 228 ? 85.635 200.873 16.401 1.00 32.62 209 THR A O 1
ATOM 1722 N N . LYS A 1 229 ? 86.544 198.906 17.021 1.00 32.21 210 LYS A N 1
ATOM 1723 C CA . LYS A 1 229 ? 87.809 199.115 16.325 1.00 35.84 210 LYS A CA 1
ATOM 1724 C C . LYS A 1 229 ? 87.915 198.351 15.017 1.00 33.25 210 LYS A C 1
ATOM 1725 O O . LYS A 1 229 ? 88.889 198.559 14.283 1.00 30.87 210 LYS A O 1
ATOM 1731 N N . ARG A 1 230 ? 86.953 197.482 14.712 1.00 26.26 211 ARG A N 1
ATOM 1732 C CA . ARG A 1 230 ? 86.987 196.650 13.523 1.00 22.64 211 ARG A CA 1
ATOM 1733 C C . ARG A 1 230 ? 85.556 196.335 13.099 1.00 27.31 211 ARG A C 1
ATOM 1734 O O . ARG A 1 230 ? 84.599 196.592 13.830 1.00 26.38 211 ARG A O 1
ATOM 1742 N N . ALA A 1 231 ? 85.419 195.776 11.903 1.00 26.89 212 ALA A N 1
ATOM 1743 C CA . ALA A 1 231 ? 84.171 195.151 11.483 1.00 22.81 212 ALA A CA 1
ATOM 1744 C C . ALA A 1 231 ? 84.526 193.885 10.726 1.00 25.50 212 ALA A C 1
ATOM 1745 O O . ALA A 1 231 ? 85.622 193.768 10.174 1.00 23.97 212 ALA A O 1
ATOM 1747 N N . THR A 1 232 ? 83.598 192.925 10.715 1.00 21.07 213 THR A N 1
ATOM 1748 C CA . THR A 1 232 ? 83.861 191.602 10.169 1.00 20.81 213 THR A CA 1
ATOM 1749 C C . THR A 1 232 ? 82.873 191.297 9.060 1.00 20.43 213 THR A C 1
ATOM 1750 O O . THR A 1 232 ? 81.656 191.425 9.247 1.00 23.87 213 THR A O 1
ATOM 1754 N N . LEU A 1 233 ? 83.413 190.909 7.908 1.00 17.09 214 LEU A N 1
ATOM 1755 C CA . LEU A 1 233 ? 82.638 190.525 6.752 1.00 16.66 214 LEU A CA 1
ATOM 1756 C C . LEU A 1 233 ? 82.413 189.025 6.841 1.00 17.49 214 LEU A C 1
ATOM 1757 O O . LEU A 1 233 ? 83.327 188.290 7.224 1.00 20.55 214 LEU A O 1
ATOM 1762 N N . SER A 1 234 ? 81.207 188.586 6.504 1.00 19.17 215 SER A N 1
ATOM 1763 C CA . SER A 1 234 ? 80.925 187.153 6.485 1.00 22.50 215 SER A CA 1
ATOM 1764 C C . SER A 1 234 ? 79.758 186.869 5.550 1.00 22.46 215 SER A C 1
ATOM 1765 O O . SER A 1 234 ? 79.099 187.782 5.046 1.00 20.78 215 SER A O 1
ATOM 1768 N N . ASP A 1 235 ? 79.517 185.571 5.321 1.00 22.59 216 ASP A N 1
ATOM 1769 C CA . ASP A 1 235 ? 78.384 185.090 4.529 1.00 25.76 216 ASP A CA 1
ATOM 1770 C C . ASP A 1 235 ? 78.363 185.715 3.140 1.00 25.55 216 ASP A C 1
ATOM 1771 O O . ASP A 1 235 ? 77.304 186.040 2.602 1.00 25.41 216 ASP A O 1
ATOM 1776 N N . ILE A 1 236 ? 79.541 185.863 2.548 1.00 25.91 217 ILE A N 1
ATOM 1777 C CA . ILE A 1 236 ? 79.665 186.526 1.257 1.00 25.49 217 ILE A CA 1
ATOM 1778 C C . ILE A 1 236 ? 79.152 185.582 0.173 1.00 24.36 217 ILE A C 1
ATOM 1779 O O . ILE A 1 236 ? 79.503 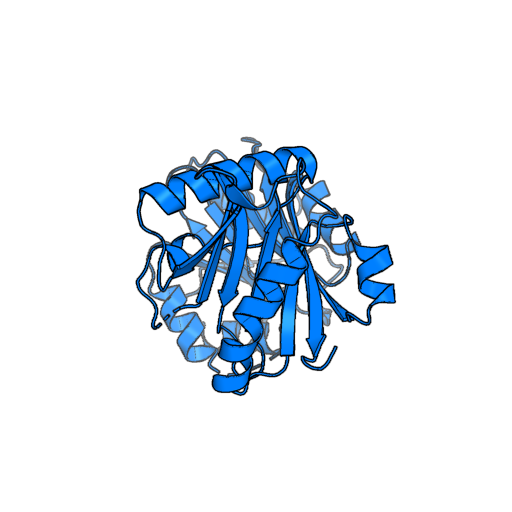184.398 0.137 1.00 28.79 217 ILE A O 1
ATOM 1784 N N . ALA A 1 237 ? 78.252 186.080 -0.659 1.00 25.05 218 ALA A N 1
ATOM 1785 C CA . ALA A 1 237 ? 77.653 185.279 -1.722 1.00 25.90 218 ALA A CA 1
ATOM 1786 C C . ALA A 1 237 ? 77.665 186.077 -3.011 1.00 25.38 218 ALA A C 1
ATOM 1787 O O . ALA A 1 237 ? 77.346 187.259 -2.995 1.00 23.48 218 ALA A O 1
ATOM 1789 N N . ILE A 1 238 ? 78.056 185.435 -4.118 1.00 24.81 219 ILE A N 1
ATOM 1790 C CA . ILE A 1 238 ? 77.844 185.932 -5.474 1.00 22.08 219 ILE A CA 1
ATOM 1791 C C . ILE A 1 238 ? 77.240 184.761 -6.229 1.00 22.21 219 ILE A C 1
ATOM 1792 O O . ILE A 1 238 ? 77.769 183.651 -6.140 1.00 28.00 219 ILE A O 1
ATOM 1797 N N . LEU A 1 239 ? 76.129 184.990 -6.926 1.00 24.80 220 LEU A N 1
ATOM 1798 C CA . LEU A 1 239 ? 75.468 183.910 -7.649 1.00 26.89 220 LEU A CA 1
ATOM 1799 C C . LEU A 1 239 ? 76.465 183.195 -8.563 1.00 29.35 220 LEU A C 1
ATOM 1800 O O . LEU A 1 239 ? 77.270 183.855 -9.224 1.00 27.77 220 LEU A O 1
ATOM 1805 N N . PRO A 1 240 ? 76.447 181.861 -8.619 1.00 34.67 221 PRO A N 1
ATOM 1806 C CA . PRO A 1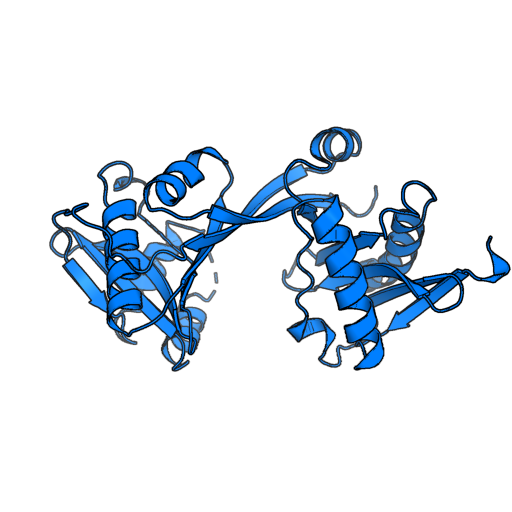 240 ? 77.365 181.160 -9.536 1.00 36.28 221 PRO A CA 1
ATOM 1807 C C . PRO A 1 240 ? 77.369 181.703 -10.957 1.00 34.89 221 PRO A C 1
ATOM 1808 O O . PRO A 1 240 ? 78.452 181.883 -11.527 1.00 35.20 221 PRO A O 1
ATOM 1812 N N . LYS A 1 241 ? 76.202 182.011 -11.534 1.00 31.44 222 LYS A N 1
ATOM 1813 C CA . LYS A 1 241 ? 76.165 182.479 -12.919 1.00 35.22 222 LYS A CA 1
ATOM 1814 C C . LYS A 1 241 ? 76.713 183.890 -13.096 1.00 32.48 222 LYS A C 1
ATOM 1815 O O . LYS A 1 241 ? 76.932 184.308 -14.238 1.00 32.31 222 LYS A O 1
ATOM 1821 N N . GLU A 1 242 ? 76.921 184.631 -12.014 1.00 29.89 223 GLU A N 1
ATOM 1822 C CA . GLU A 1 242 ? 77.477 185.977 -12.076 1.00 30.22 223 GLU A CA 1
ATOM 1823 C C . GLU A 1 242 ? 78.908 186.042 -11.565 1.00 29.25 223 GLU A C 1
ATOM 1824 O O . GLU A 1 242 ? 79.452 187.140 -11.406 1.00 26.77 223 GLU A O 1
ATOM 1830 N N . GLN A 1 243 ? 79.515 184.905 -11.264 1.00 27.01 224 GLN A N 1
ATOM 1831 C CA . GLN A 1 243 ? 80.881 184.923 -10.781 1.00 25.49 224 GLN A CA 1
ATOM 1832 C C . GLN A 1 243 ? 81.847 185.129 -11.943 1.00 27.44 224 GLN A C 1
ATOM 1833 O O . GLN A 1 243 ? 81.488 184.980 -13.120 1.00 28.82 224 GLN A O 1
ATOM 1839 N N . GLY A 1 244 ? 83.086 185.494 -11.602 1.00 26.29 225 GLY A N 1
ATOM 1840 C CA . GLY A 1 244 ? 84.103 185.693 -12.621 1.00 27.76 225 GLY A CA 1
ATOM 1841 C C . GLY A 1 244 ? 83.962 186.960 -13.430 1.00 29.30 225 GLY A C 1
ATOM 1842 O O . GLY A 1 244 ? 84.538 187.059 -14.514 1.00 33.07 225 GLY A O 1
ATOM 1843 N N . LYS A 1 245 ? 83.196 187.934 -12.941 1.00 25.24 226 LYS A N 1
ATOM 1844 C CA . LYS A 1 245 ? 83.006 189.198 -13.636 1.00 24.93 226 LYS A CA 1
ATOM 1845 C C . LYS A 1 245 ? 83.553 190.372 -12.836 1.00 20.77 226 LYS A C 1
ATOM 1846 O O . LYS A 1 245 ? 83.333 191.523 -13.223 1.00 26.10 226 LYS A O 1
ATOM 1852 N N . GLY A 1 246 ? 84.251 190.105 -11.730 1.00 23.05 227 GLY A N 1
ATOM 1853 C CA . GLY A 1 246 ? 84.720 191.144 -10.837 1.00 22.73 227 GLY A CA 1
ATOM 1854 C C . GLY A 1 246 ? 83.730 191.556 -9.762 1.00 23.25 227 GLY A C 1
ATOM 1855 O O . GLY A 1 246 ? 84.016 192.490 -9.004 1.00 22.18 227 GLY A O 1
ATOM 1856 N N . PHE A 1 247 ? 82.562 190.915 -9.680 1.00 23.51 228 PHE A N 1
ATOM 1857 C CA . PHE A 1 247 ? 81.530 191.411 -8.769 1.00 19.94 228 PHE A CA 1
ATOM 1858 C C . PHE A 1 247 ? 81.892 191.154 -7.314 1.00 19.45 228 PHE A C 1
ATOM 1859 O O . PHE A 1 247 ? 81.684 192.025 -6.463 1.00 21.90 228 PHE A O 1
ATOM 1867 N N . GLY A 1 248 ? 82.391 189.957 -6.989 1.00 18.33 229 GLY A N 1
ATOM 1868 C CA . GLY A 1 248 ? 82.822 189.722 -5.615 1.00 19.69 229 GLY A CA 1
ATOM 1869 C C . GLY A 1 248 ? 83.879 190.720 -5.155 1.00 18.99 229 GLY A C 1
ATOM 1870 O O . GLY A 1 248 ? 83.790 191.274 -4.058 1.00 19.13 229 GLY A O 1
ATOM 1871 N N . SER A 1 249 ? 84.894 190.969 -5.986 1.00 17.70 230 SER A N 1
ATOM 1872 C CA . SER A 1 249 ? 85.909 191.955 -5.617 1.00 20.25 230 SER A CA 1
ATOM 1873 C C . SER A 1 249 ? 85.302 193.345 -5.426 1.00 18.75 230 SER A C 1
ATOM 1874 O O . SER A 1 249 ? 85.659 194.064 -4.480 1.00 19.59 230 SER A O 1
ATOM 1877 N N . ALA A 1 250 ? 84.399 193.755 -6.328 1.00 19.46 231 ALA A N 1
ATOM 1878 C CA . ALA A 1 250 ? 83.768 195.073 -6.215 1.00 19.55 231 ALA A CA 1
ATOM 1879 C C . ALA A 1 250 ? 82.948 195.195 -4.928 1.00 20.21 231 ALA A C 1
ATOM 1880 O O . ALA A 1 250 ? 82.939 196.247 -4.265 1.00 18.77 231 ALA A O 1
ATOM 1882 N N . LEU A 1 251 ? 82.253 194.132 -4.563 1.00 18.26 232 LEU A N 1
ATOM 1883 C CA . LEU A 1 251 ? 81.455 194.150 -3.337 1.00 19.26 232 LEU A CA 1
ATOM 1884 C C . LEU A 1 251 ? 82.349 194.177 -2.096 1.00 19.15 232 LEU A C 1
ATOM 1885 O O . LEU A 1 251 ? 82.092 194.936 -1.144 1.00 18.78 232 LEU A O 1
ATOM 1890 N N . ILE A 1 252 ? 83.404 193.360 -2.081 1.00 17.64 233 ILE A N 1
ATOM 1891 C CA . ILE A 1 252 ? 84.299 193.361 -0.921 1.00 19.88 233 ILE A CA 1
ATOM 1892 C C . ILE A 1 252 ? 85.016 194.702 -0.807 1.00 22.92 233 ILE A C 1
ATOM 1893 O O . ILE A 1 252 ? 85.220 195.224 0.296 1.00 19.16 233 ILE A O 1
ATOM 1898 N N . ALA A 1 253 ? 85.432 195.274 -1.939 1.00 23.01 234 ALA A N 1
ATOM 1899 C CA . ALA A 1 253 ? 86.067 196.593 -1.888 1.00 21.22 234 ALA A CA 1
ATOM 1900 C C . ALA A 1 253 ? 85.090 197.645 -1.389 1.00 19.26 234 ALA A C 1
ATOM 1901 O O . ALA A 1 253 ? 85.454 198.533 -0.597 1.00 20.68 234 ALA A O 1
ATOM 1903 N N . HIS A 1 254 ? 83.851 197.584 -1.862 1.00 22.31 235 HIS A N 1
ATOM 1904 C CA . HIS A 1 254 ? 82.841 198.492 -1.348 1.00 22.13 235 HIS A CA 1
ATOM 1905 C C . HIS A 1 254 ? 82.730 198.374 0.166 1.00 24.43 235 HIS A C 1
ATOM 1906 O O . HIS A 1 254 ? 82.658 199.384 0.872 1.00 22.96 235 HIS A O 1
ATOM 1913 N N . CYS A 1 255 ? 82.704 197.139 0.681 1.00 23.14 236 CYS A N 1
ATOM 1914 C CA . CYS A 1 255 ? 82.561 196.931 2.127 1.00 21.28 236 CYS A CA 1
ATOM 1915 C C . CYS A 1 255 ? 83.782 197.415 2.903 1.00 21.60 236 CYS A C 1
ATOM 1916 O O . CYS A 1 255 ? 83.644 198.076 3.940 1.00 21.31 236 CYS A O 1
ATOM 1919 N N . ILE A 1 256 ? 84.990 197.086 2.428 1.00 17.59 237 ILE A N 1
ATOM 1920 C CA . ILE A 1 256 ? 86.212 197.584 3.061 1.00 19.64 237 ILE A CA 1
ATOM 1921 C C . ILE A 1 256 ? 86.142 199.092 3.197 1.00 23.34 237 ILE A C 1
ATOM 1922 O O . ILE A 1 256 ? 86.378 199.659 4.272 1.00 21.18 237 ILE A O 1
ATOM 1927 N N . ASN A 1 257 ? 85.821 199.771 2.093 1.00 21.22 238 ASN A N 1
ATOM 1928 C CA . ASN A 1 257 ? 85.841 201.227 2.120 1.00 24.62 238 ASN A CA 1
ATOM 1929 C C . ASN A 1 257 ? 84.758 201.784 3.035 1.00 22.71 238 ASN A C 1
ATOM 1930 O O . ASN A 1 257 ? 84.989 202.780 3.718 1.00 24.39 238 ASN A O 1
ATOM 1935 N N . MET A 1 258 ? 83.595 201.136 3.087 1.00 24.63 239 MET A N 1
ATOM 1936 C CA . MET A 1 258 ? 82.556 201.575 4.017 1.00 24.81 239 MET A CA 1
ATOM 1937 C C . MET A 1 258 ? 83.041 201.465 5.458 1.00 21.91 239 MET A C 1
ATOM 1938 O O . MET A 1 258 ? 82.806 202.364 6.280 1.00 24.31 239 MET A O 1
ATOM 1943 N N . ILE A 1 259 ? 83.736 200.374 5.776 1.00 22.76 240 ILE A N 1
ATOM 1944 C CA . ILE A 1 259 ? 84.223 200.160 7.136 1.00 23.84 240 ILE A CA 1
ATOM 1945 C C . ILE A 1 259 ? 85.284 201.191 7.497 1.00 28.74 240 ILE A C 1
ATOM 1946 O O . ILE A 1 259 ? 85.248 201.789 8.583 1.00 23.04 240 ILE A O 1
ATOM 1951 N N . LEU A 1 260 ? 86.238 201.429 6.587 1.00 23.72 241 LEU A N 1
ATOM 1952 C CA . LEU A 1 260 ? 87.278 202.425 6.854 1.00 28.30 241 LEU A CA 1
ATOM 1953 C C . LEU A 1 260 ? 86.722 203.844 6.950 1.00 27.20 241 LEU A C 1
ATOM 1954 O O . LEU A 1 260 ? 87.284 204.680 7.671 1.00 29.29 241 LEU A O 1
ATOM 1959 N N . SER A 1 261 ? 85.641 204.146 6.233 1.00 26.12 242 SER A N 1
ATOM 1960 C CA . SER A 1 261 ? 85.095 205.500 6.292 1.00 30.48 242 SER A CA 1
ATOM 1961 C C . SER A 1 261 ? 84.401 205.780 7.619 1.00 34.54 242 SER A C 1
ATOM 1962 O O . SER A 1 261 ? 84.180 206.948 7.954 1.00 34.91 242 SER A O 1
ATOM 1965 N N . GLU A 1 262 ? 84.041 204.742 8.373 1.00 32.74 243 GLU A N 1
ATOM 1966 C CA . GLU A 1 262 ? 83.562 204.920 9.739 1.00 32.48 243 GLU A CA 1
ATOM 1967 C C . GLU A 1 262 ? 84.688 205.042 10.762 1.00 36.95 243 GLU A C 1
ATOM 1968 O O . GLU A 1 262 ? 84.397 205.136 11.960 1.00 41.10 243 GLU A O 1
ATOM 1974 N N . GLY A 1 263 ? 85.954 205.027 10.339 1.00 34.94 244 GLY A N 1
ATOM 1975 C CA . GLY A 1 263 ? 87.066 205.191 11.264 1.00 33.62 244 GLY A CA 1
ATOM 1976 C C . GLY A 1 263 ? 87.622 203.921 11.884 1.00 33.14 244 GLY A C 1
ATOM 1977 O O . GLY A 1 263 ? 88.395 204.011 12.847 1.00 37.99 244 GLY A O 1
ATOM 1978 N N . LYS A 1 264 ? 87.268 202.749 11.370 1.00 28.53 245 LYS A N 1
ATOM 1979 C CA . LYS A 1 264 ? 87.833 201.503 11.881 1.00 30.63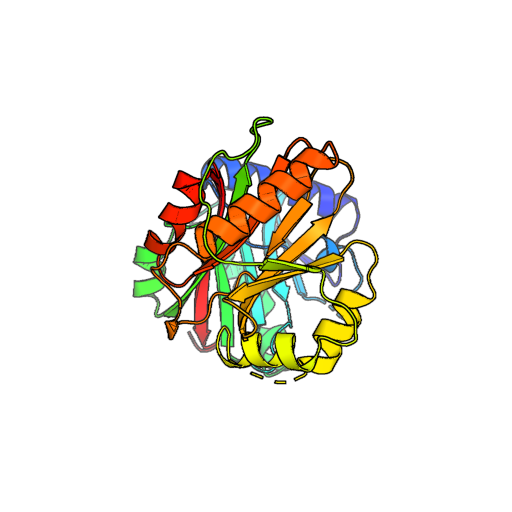 245 LYS A CA 1
ATOM 1980 C C . LYS A 1 264 ? 89.237 201.305 11.321 1.00 33.99 245 LYS A C 1
ATOM 1981 O O . LYS A 1 264 ? 89.557 201.775 10.230 1.00 38.44 245 LYS A O 1
ATOM 1987 N N . SER A 1 265 ? 90.072 200.589 12.072 1.00 36.20 246 SER A N 1
ATOM 1988 C CA . SER A 1 265 ? 91.459 200.372 11.677 1.00 40.82 246 SER A CA 1
ATOM 1989 C C . SER A 1 265 ? 91.722 198.949 11.197 1.00 42.97 246 SER A C 1
ATOM 1990 O O . SER A 1 265 ? 92.874 198.600 10.926 1.00 46.53 246 SER A O 1
ATOM 1993 N N . ARG A 1 266 ? 90.689 198.113 11.094 1.00 31.72 247 ARG A N 1
ATOM 1994 C CA . ARG A 1 266 ? 90.870 196.722 10.702 1.00 29.46 247 ARG A CA 1
ATOM 1995 C C . ARG A 1 266 ? 89.582 196.245 10.063 1.00 28.79 247 ARG A C 1
ATOM 1996 O O . ARG A 1 266 ? 88.495 196.592 10.530 1.00 28.21 247 ARG A O 1
ATOM 2004 N N . VAL A 1 267 ? 89.720 195.456 8.999 1.00 25.62 248 VAL A N 1
ATOM 2005 C CA . VAL A 1 267 ? 88.623 194.719 8.380 1.00 22.57 248 VAL A CA 1
ATOM 2006 C C . VAL A 1 267 ? 88.933 193.243 8.539 1.00 25.68 248 VAL A C 1
ATOM 2007 O O . VAL A 1 267 ? 89.964 192.776 8.051 1.00 23.31 248 VAL A O 1
ATOM 2011 N N . ASP A 1 268 ? 88.058 192.518 9.224 1.00 19.54 249 ASP A N 1
ATOM 2012 C CA . ASP A 1 268 ? 88.179 191.071 9.346 1.00 23.21 249 ASP A CA 1
ATOM 2013 C C . ASP A 1 268 ? 87.207 190.387 8.392 1.00 21.54 249 ASP A C 1
ATOM 2014 O O . ASP A 1 268 ? 86.261 190.991 7.877 1.00 25.34 249 ASP A O 1
ATOM 2019 N N . LEU A 1 269 ? 87.442 189.099 8.158 1.00 20.76 250 LEU A N 1
ATOM 2020 C CA . LEU A 1 269 ? 86.656 188.408 7.154 1.00 21.79 250 LEU A CA 1
ATOM 2021 C C . LEU A 1 269 ? 86.614 186.939 7.527 1.00 26.92 250 LEU A C 1
ATOM 2022 O O . LEU A 1 269 ? 87.656 186.374 7.868 1.00 24.94 250 LEU A O 1
ATOM 2027 N N . ASP A 1 270 ? 85.421 186.354 7.483 1.00 23.20 251 ASP A N 1
ATOM 2028 C CA . ASP A 1 270 ? 85.229 184.924 7.722 1.00 27.44 251 ASP A CA 1
ATOM 2029 C C . ASP A 1 270 ? 84.656 184.311 6.450 1.00 27.75 251 ASP A C 1
ATOM 2030 O O . ASP A 1 270 ? 83.556 184.670 6.017 1.00 27.97 251 ASP A O 1
ATOM 2035 N N . VAL A 1 271 ? 85.384 183.390 5.840 1.00 23.98 252 VAL A N 1
ATOM 2036 C CA . VAL A 1 271 ? 84.908 182.795 4.595 1.00 25.52 252 VAL A CA 1
ATOM 2037 C C . VAL A 1 271 ? 85.055 181.279 4.658 1.00 28.41 252 VAL A C 1
ATOM 2038 O O . VAL A 1 271 ? 86.053 180.761 5.165 1.00 25.03 252 VAL A O 1
ATOM 2042 N N . GLU A 1 272 ? 84.045 180.569 4.162 1.00 25.38 253 GLU A N 1
ATOM 2043 C CA . GLU A 1 272 ? 84.081 179.117 4.039 1.00 25.74 253 GLU A CA 1
ATOM 2044 C C . GLU A 1 272 ? 84.309 178.770 2.576 1.00 30.23 253 GLU A C 1
ATOM 2045 O O . GLU A 1 272 ? 83.662 179.349 1.700 1.00 31.62 253 GLU A O 1
ATOM 2051 N N . THR A 1 273 ? 85.254 177.865 2.303 1.00 27.91 254 THR A N 1
ATOM 2052 C CA . THR A 1 273 ? 85.531 177.436 0.936 1.00 33.49 254 THR A CA 1
ATOM 2053 C C . THR A 1 273 ? 85.866 175.954 0.943 1.00 30.23 254 THR A C 1
ATOM 2054 O O . THR A 1 273 ? 86.321 175.411 1.949 1.00 40.88 254 THR A O 1
ATOM 2058 N N . HIS A 1 274 ? 85.669 175.314 -0.209 1.00 27.46 255 HIS A N 1
ATOM 2059 C CA . HIS A 1 274 ? 86.144 173.963 -0.460 1.00 36.20 255 HIS A CA 1
ATOM 2060 C C . HIS A 1 274 ? 87.488 173.950 -1.167 1.00 44.22 255 HIS A C 1
ATOM 2061 O O . HIS A 1 274 ? 88.047 172.882 -1.407 1.00 45.94 255 HIS A O 1
ATOM 2068 N N . ASN A 1 275 ? 88.007 175.115 -1.521 1.00 50.90 256 ASN A N 1
ATOM 2069 C CA . ASN A 1 275 ? 89.186 175.209 -2.371 1.00 58.35 256 ASN A CA 1
ATOM 2070 C C . ASN A 1 275 ? 90.000 176.414 -1.937 1.00 56.38 256 ASN A C 1
ATOM 2071 O O . ASN A 1 275 ? 89.455 177.508 -1.772 1.00 59.91 256 ASN A O 1
ATOM 2076 N N . LYS A 1 276 ? 91.305 176.215 -1.782 1.00 54.89 257 LYS A N 1
ATOM 2077 C CA . LYS A 1 276 ? 92.161 177.307 -1.330 1.00 48.70 257 LYS A CA 1
ATOM 2078 C C . LYS A 1 276 ? 92.260 178.421 -2.368 1.00 42.06 257 LYS A C 1
ATOM 2079 O O . LYS A 1 276 ? 92.435 179.583 -1.998 1.00 35.99 257 LYS A O 1
ATOM 2085 N N . LYS A 1 277 ? 92.124 178.095 -3.662 1.00 39.72 258 LYS A N 1
ATOM 2086 C CA . LYS A 1 277 ? 92.297 179.099 -4.717 1.00 45.84 258 LYS A CA 1
ATOM 2087 C C . LYS A 1 277 ? 91.269 180.225 -4.623 1.00 42.83 258 LYS A C 1
ATOM 2088 O O . LYS A 1 277 ? 91.558 181.365 -5.019 1.00 38.15 258 LYS A O 1
ATOM 2094 N N . ALA A 1 278 ? 90.072 179.941 -4.096 1.00 38.67 259 ALA A N 1
ATOM 2095 C CA . ALA A 1 278 ? 89.089 180.998 -3.886 1.00 36.42 259 ALA A CA 1
ATOM 2096 C C . ALA A 1 278 ? 89.594 182.082 -2.949 1.00 31.44 259 ALA A C 1
ATOM 2097 O O . ALA A 1 278 ? 88.943 183.127 -2.831 1.00 32.75 259 ALA A O 1
ATOM 2099 N N . LEU A 1 279 ? 90.722 181.853 -2.265 1.00 32.97 260 LEU A N 1
ATOM 2100 C CA . LEU A 1 279 ? 91.230 182.839 -1.322 1.00 30.84 260 LEU A CA 1
ATOM 2101 C C . LEU A 1 279 ? 92.024 183.946 -1.992 1.00 27.16 260 LEU A C 1
ATOM 2102 O O . LEU A 1 279 ? 92.191 185.004 -1.372 1.00 26.69 260 LEU A O 1
ATOM 2107 N N . ASN A 1 280 ? 92.482 183.732 -3.241 1.00 26.48 261 ASN A N 1
ATOM 2108 C CA . ASN A 1 280 ? 93.334 184.702 -3.941 1.00 27.53 261 ASN A CA 1
ATOM 2109 C C . ASN A 1 280 ? 92.670 186.068 -4.084 1.00 27.43 261 ASN A C 1
ATOM 2110 O O . ASN A 1 280 ? 93.352 187.103 -4.076 1.00 23.97 261 ASN A O 1
ATOM 2115 N N . LEU A 1 281 ? 91.355 186.090 -4.292 1.00 25.06 262 LEU A N 1
ATOM 2116 C CA . LEU A 1 281 ? 90.625 187.351 -4.325 1.00 28.08 262 LEU A CA 1
ATOM 2117 C C . LEU A 1 281 ? 90.929 188.197 -3.095 1.00 22.80 262 LEU A C 1
ATOM 2118 O O . LEU A 1 281 ? 91.131 189.410 -3.186 1.00 25.73 262 LEU A O 1
ATOM 2123 N N . TYR A 1 282 ? 90.878 187.576 -1.925 1.00 19.96 263 TYR A N 1
ATOM 2124 C CA . TYR A 1 282 ? 91.025 188.334 -0.689 1.00 21.39 263 TYR A CA 1
ATOM 2125 C C . TYR A 1 282 ? 92.472 188.758 -0.465 1.00 22.85 263 TYR A C 1
ATOM 2126 O O . TYR A 1 282 ? 92.725 189.878 0.001 1.00 20.62 263 TYR A O 1
ATOM 2135 N N . ILE A 1 283 ? 93.431 187.880 -0.802 1.00 24.05 264 ILE A N 1
ATOM 2136 C CA . ILE A 1 283 ? 94.853 188.260 -0.801 1.00 24.37 264 ILE A CA 1
ATOM 2137 C C . ILE A 1 283 ? 95.093 189.480 -1.686 1.00 27.85 264 ILE A C 1
ATOM 2138 O O . ILE A 1 283 ? 95.814 190.417 -1.314 1.00 26.48 264 ILE A O 1
ATOM 2143 N N . GLN A 1 284 ? 94.511 189.473 -2.887 1.00 22.28 265 GLN A N 1
ATOM 2144 C CA . GLN A 1 284 ? 94.618 190.617 -3.787 1.00 26.41 265 GLN A CA 1
ATOM 2145 C C . GLN A 1 284 ? 94.092 191.900 -3.144 1.00 25.15 265 GLN A C 1
ATOM 2146 O O . GLN A 1 284 ? 94.630 192.980 -3.387 1.00 26.12 265 GLN A O 1
ATOM 2152 N N . LEU A 1 285 ? 93.044 191.806 -2.330 1.00 25.20 266 LEU A N 1
ATOM 2153 C CA . LEU A 1 285 ? 92.488 192.983 -1.666 1.00 25.74 266 LEU A CA 1
ATOM 2154 C C . LEU A 1 285 ? 93.173 193.310 -0.335 1.00 27.88 266 LEU A C 1
ATOM 2155 O O . LEU A 1 285 ? 92.683 194.176 0.399 1.00 28.17 266 LEU A O 1
ATOM 2160 N N . GLY A 1 286 ? 94.273 192.645 -0.005 1.00 23.62 267 GLY A N 1
ATOM 2161 C CA . GLY A 1 286 ? 95.092 193.029 1.144 1.00 26.74 267 GLY A CA 1
ATOM 2162 C C . GLY A 1 286 ? 94.836 192.262 2.427 1.00 24.88 267 GLY A C 1
ATOM 2163 O O . GLY A 1 286 ? 95.409 192.617 3.475 1.00 24.15 267 GLY A O 1
ATOM 2164 N N . PHE A 1 287 ? 94.003 191.232 2.383 1.00 22.67 268 PHE A N 1
ATOM 2165 C CA . PHE A 1 287 ? 93.761 190.378 3.534 1.00 22.65 268 PHE A CA 1
ATOM 2166 C C . PHE A 1 287 ? 94.909 189.399 3.739 1.00 25.89 268 PHE A C 1
ATOM 2167 O O . PHE A 1 287 ? 95.513 188.906 2.781 1.00 24.42 268 PHE A O 1
ATOM 2175 N N . HIS A 1 288 ? 95.197 189.113 5.004 1.00 25.47 269 HIS A N 1
ATOM 2176 C CA . HIS A 1 288 ? 96.114 188.044 5.371 1.00 26.78 269 HIS A CA 1
ATOM 2177 C C . HIS A 1 288 ? 95.365 187.074 6.261 1.00 21.56 269 HIS A C 1
ATOM 2178 O O . HIS A 1 288 ? 94.480 187.473 7.006 1.00 28.01 269 HIS A O 1
ATOM 2185 N N . ILE A 1 289 ? 95.732 185.792 6.191 1.00 27.06 270 ILE A N 1
ATOM 2186 C CA . ILE A 1 289 ? 95.071 184.784 7.011 1.00 25.33 270 ILE A CA 1
ATOM 2187 C C . ILE A 1 289 ? 95.546 184.899 8.450 1.00 23.76 270 ILE A C 1
ATOM 2188 O O . ILE A 1 289 ? 96.749 184.890 8.718 1.00 30.98 270 ILE A O 1
ATOM 2193 N N . GLN A 1 290 ? 94.604 184.968 9.386 1.00 24.03 271 GLN A N 1
ATOM 2194 C CA . GLN A 1 290 ? 94.916 184.892 10.812 1.00 29.80 271 GLN A CA 1
ATOM 2195 C C . GLN A 1 290 ? 94.609 183.531 11.414 1.00 26.24 271 GLN A C 1
ATOM 2196 O O . GLN A 1 290 ? 95.247 183.148 12.392 1.00 27.97 271 GLN A O 1
ATOM 2202 N N . ASN A 1 291 ? 93.637 182.804 10.867 1.00 24.72 272 ASN A N 1
ATOM 2203 C CA . ASN A 1 291 ? 93.341 181.454 11.338 1.00 23.10 272 ASN A CA 1
ATOM 2204 C C . ASN A 1 291 ? 92.714 180.667 10.195 1.00 25.87 272 ASN A C 1
ATOM 2205 O O . ASN A 1 291 ? 91.906 181.204 9.440 1.00 27.52 272 ASN A O 1
ATOM 2210 N N . ALA A 1 292 ? 93.077 179.394 10.071 1.00 26.74 273 ALA A N 1
ATOM 2211 C CA . ALA A 1 292 ? 92.544 178.569 8.992 1.00 27.22 273 ALA A CA 1
ATOM 2212 C C . ALA A 1 292 ? 92.276 177.179 9.543 1.00 29.45 273 ALA A C 1
ATOM 2213 O O . ALA A 1 292 ? 93.203 176.541 10.046 1.00 28.03 273 ALA A O 1
ATOM 2215 N N . CYS A 1 293 ? 91.025 176.722 9.450 1.00 24.77 274 CYS A N 1
ATOM 2216 C CA . CYS A 1 293 ? 90.628 175.384 9.881 1.00 29.06 274 CYS A CA 1
ATOM 2217 C C . CYS A 1 293 ? 90.071 174.572 8.723 1.00 29.62 274 CYS A C 1
ATOM 2218 O O . CYS A 1 293 ? 89.367 175.104 7.863 1.00 29.82 274 CYS A O 1
ATOM 2221 N N . ASP A 1 294 ? 90.373 173.277 8.721 1.00 24.39 275 ASP A N 1
ATOM 2222 C CA . ASP A 1 294 ? 89.776 172.317 7.807 1.00 27.71 275 ASP A CA 1
ATOM 2223 C C . ASP A 1 294 ? 88.827 171.449 8.614 1.00 29.41 275 ASP A C 1
ATOM 2224 O O . ASP A 1 294 ? 89.142 171.065 9.745 1.00 31.32 275 ASP A O 1
ATOM 2229 N N . TYR A 1 295 ? 87.662 171.160 8.049 1.00 26.36 276 TYR A N 1
ATOM 2230 C CA . TYR A 1 295 ? 86.650 170.373 8.736 1.00 27.08 276 TYR A CA 1
ATOM 2231 C C . TYR A 1 295 ? 86.616 168.989 8.122 1.00 27.49 276 TYR A C 1
ATOM 2232 O O . TYR A 1 295 ? 86.459 168.855 6.900 1.00 29.88 276 TYR A O 1
ATOM 2241 N N . TRP A 1 296 ? 86.770 167.969 8.971 1.00 29.26 277 TRP A N 1
ATOM 2242 C CA . TRP A 1 296 ? 86.839 166.578 8.564 1.00 28.39 277 TRP A CA 1
ATOM 2243 C C . TRP A 1 296 ? 85.816 165.806 9.383 1.00 30.83 277 TRP A C 1
ATOM 2244 O O . TRP A 1 296 ? 85.716 166.007 10.597 1.00 33.61 277 TRP A O 1
ATOM 2255 N N . SER A 1 297 ? 85.072 164.916 8.732 1.00 32.48 278 SER A N 1
ATOM 2256 C CA . SER A 1 297 ? 84.045 164.148 9.423 1.00 34.13 278 SER A CA 1
ATOM 2257 C C . SER A 1 297 ? 84.404 162.670 9.474 1.00 34.90 278 SER A C 1
ATOM 2258 O O . SER A 1 297 ? 85.144 162.154 8.628 1.00 40.38 278 SER A O 1
ATOM 2261 N N . ILE A 1 298 ? 83.790 161.990 10.422 1.00 36.41 279 ILE A N 1
ATOM 2262 C CA . ILE A 1 298 ? 83.941 160.565 10.617 1.00 42.94 279 ILE A CA 1
ATOM 2263 C C . ILE A 1 298 ? 82.741 159.987 11.406 1.00 45.36 279 ILE A C 1
ATOM 2264 O O . ILE A 1 298 ? 82.127 160.656 12.200 1.00 40.65 279 ILE A O 1
ATOM 2269 N N . ASN A 1 299 ? 82.422 158.751 11.096 1.00 43.76 280 ASN A N 1
ATOM 2270 C CA . ASN A 1 299 ? 81.361 158.092 11.765 1.00 52.19 280 ASN A CA 1
ATOM 2271 C C . ASN A 1 299 ? 81.889 157.458 13.017 1.00 53.56 280 ASN A C 1
ATOM 2272 O O . ASN A 1 299 ? 83.037 157.064 13.104 1.00 54.32 280 ASN A O 1
ATOM 2277 N N . VAL A 1 300 ? 81.037 157.426 14.012 1.00 55.10 281 VAL A N 1
ATOM 2278 C CA . VAL A 1 300 ? 81.431 156.945 15.301 1.00 67.74 281 VAL A CA 1
ATOM 2279 C C . VAL A 1 300 ? 82.145 155.645 15.383 1.00 74.55 281 VAL A C 1
ATOM 2280 O O . VAL A 1 300 ? 83.155 155.555 16.063 1.00 80.11 281 VAL A O 1
ATOM 2284 N N . ASN A 1 301 ? 81.693 154.648 14.664 1.00 78.25 282 ASN A N 1
ATOM 2285 C CA . ASN A 1 301 ? 82.328 153.355 14.772 1.00 80.38 282 ASN A CA 1
ATOM 2286 C C . ASN A 1 301 ? 83.603 153.275 13.938 1.00 78.72 282 ASN A C 1
ATOM 2287 O O . ASN A 1 301 ? 83.574 152.615 12.925 1.00 74.60 282 ASN A O 1
ATOM 2292 N N . GLN A 1 302 ? 84.619 153.961 14.456 1.00 78.67 283 GLN A N 1
ATOM 2293 C CA . GLN A 1 302 ? 85.938 154.065 13.929 1.00 76.73 283 GLN A CA 1
ATOM 2294 C C . GLN A 1 302 ? 86.738 154.688 15.042 1.00 77.29 283 GLN A C 1
ATOM 2295 O O . GLN A 1 302 ? 87.947 154.756 15.000 1.00 74.38 283 GLN A 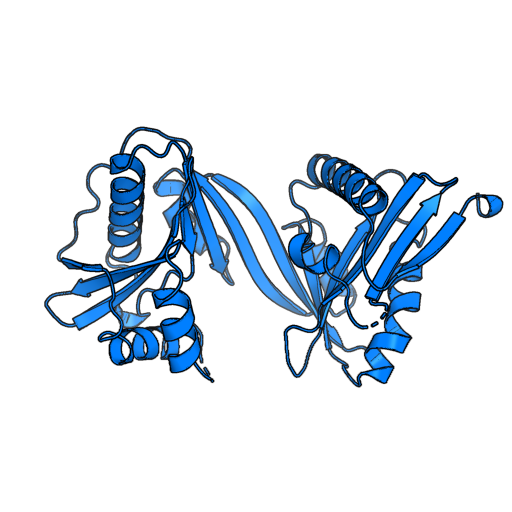O 1
#

Solvent-accessible surface area: 15367 Å² total; per-residue (Å²): 111,123,241,17,37,105,56,42,86,22,47,66,4,81,141,113,27,12,128,41,0,85,88,1,72,62,62,1,75,184,87,23,49,10,26,8,35,8,53,30,118,33,2,123,106,130,49,119,55,10,2,0,0,15,16,23,121,47,55,17,9,0,0,0,0,2,1,80,93,78,142,99,8,0,6,2,0,29,6,14,4,42,143,64,74,237,117,31,10,40,138,76,0,50,128,69,2,40,76,35,1,102,84,98,100,45,98,56,9,20,22,5,12,10,22,173,77,24,48,116,117,8,86,89,133,47,38,78,84,64,45,2,36,4,57,0,10,10,75,58,119,102,66,23,140,118,83,140,114,94,24,58,59,84,71,14,65,92,156,11,18,103,45,0,11,28,5,15,119,75,15,109,150,151,37,77,118,82,0,71,80,22,33,92,66,238,81,54,66,1,0,0,0,11,39,129,125,129,37,3,0,0,0,4,0,65,45,70,121,144,51,0,5,0,24,55,29,3,15,27,76,156,30,101,87,93,35,10,12,19,6,0,0,4,63,0,0,48,40,0,23,95,117,66,34,42,76,0,0,0,40,18,118,11,145,81,88,146,52,11,81,54,15,90,132,1,27,2,113,79,74,25,6,2,3,7,16,22,19,47,20,114,142